Protein AF-0000000086220565 (afdb_homodimer)

Organism: Solanum pennellii (NCBI:txid28526)

Sequence (272 aa):
MCSLLRSSNPIVGMMNMCPVLSTPIDWKETPQAHCFFVDLPGLSKEDVKVELDKGRVVKISGKWKAEEEIGDENEKKNLWHRVERNRGDFCRKFRLPQNMKADQLEASMENGVLILTVPKQELKKPFSKVIEIEEKMCSLLRSSNPIVGMMNMCPVLSTPIDWKETPQAHCFFVDLPGLSKEDVKVELDKGRVVKISGKWKAEEEIGDENEKKNLWHRVERNRGDFCRKFRLPQNMKADQLEASMENGVLILTVPKQELKKPFSKVIEIEEK

Foldseek 3Di:
DQPQDCPVDVLLSVQLVPQCNQWNWDWDDDPWKIKIKIAAAPDAPVFKDWDDDPNWKIKIKGFHDPVQPPDDDPSVPDDDPDDDHHGTMHMDMDTHDPQWPSVPWDWHDDNRMIMIITTGHPPPPPPPPVPPPPPD/DQPQPCPVPVLLSVQLVPQCNQWNWDWDDDPWKIKIKIAAAPDAPVFKDWDDDPNWKIKIKGFHDPVQPPDDPPSVPDDDPDDDHHGGMHMDMDTHDPQWPSVPWDWHDDNRMIMIITTGHPPPPPPPPPVPPPPD

pLDDT: mean 75.43, std 19.0, range [34.34, 95.81]

Solvent-accessible surface area (backbone atoms only — not comparable to full-atom values): 15470 Å² total; per-residue (Å²): 124,71,67,68,50,79,48,89,48,64,66,53,35,56,38,60,69,34,47,63,75,62,45,16,43,28,31,39,34,46,93,59,27,38,36,34,40,30,45,40,51,56,40,54,69,87,45,50,46,78,41,76,44,93,70,37,33,39,35,39,34,38,58,46,68,60,80,70,60,82,56,74,87,64,68,90,62,59,46,76,79,37,83,49,51,76,60,43,51,48,58,45,76,51,73,54,68,88,64,46,38,61,87,53,57,40,77,47,68,48,37,7,22,39,36,37,36,28,40,43,51,70,69,70,64,73,71,73,69,73,71,71,73,69,84,122,124,71,68,66,51,75,47,88,49,63,66,51,36,55,39,62,70,34,48,61,74,63,47,16,42,29,32,38,35,47,92,59,27,37,36,34,41,33,46,40,52,56,42,54,68,89,45,51,45,78,42,76,45,94,69,38,32,39,37,40,34,39,56,47,69,60,80,70,60,81,57,73,87,66,68,87,61,59,45,74,80,40,83,51,52,75,57,44,49,52,60,45,75,50,72,55,69,88,64,47,38,61,87,53,59,41,76,48,68,48,36,7,21,40,39,37,37,28,40,43,51,71,70,69,66,72,73,73,69,72,70,71,73,69,82,123

Radius of gyration: 24.71 Å; Cα contacts (8 Å, |Δi|>4): 522; chains: 2; bounding box: 27×129×43 Å

InterPro domains:
  IPR002068 Alpha crystallin/Hsp20 domain [PF00011] (26-133)
  IPR002068 Alpha crystallin/Hsp20 domain [PS01031] (16-136)
  IPR008978 HSP20-like chaperone [G3DSA:2.60.40.790] (7-134)
  IPR008978 HSP20-like chaperone [SSF49764] (14-133)
  IPR031107 Small heat shock protein [PTHR11527] (20-133)

Nearest PDB structures (foldseek):
  1gme-assembly1_A  TM=7.702E-01  e=7.412E-11  Triticum aestivum
  5j7n-assembly1_A  TM=8.925E-01  e=1.706E-09  Xylella fastidiosa 9a5c
  6l6m-assembly1_A  TM=9.147E-01  e=6.020E-07  Entamoeba histolytica
  5ds1-assembly1_A-2  TM=8.165E-01  e=5.251E-08  Pisum sativum
  7oa6-assembly1_B  TM=7.613E-01  e=2.337E-05  Saccharomyces cerevisiae S288C

Structure (mmCIF, N/CA/C/O backbone):
data_AF-0000000086220565-model_v1
#
loop_
_entity.id
_entity.type
_entity.pdbx_description
1 polymer 'Class I heat shock protein-like'
#
loop_
_atom_site.group_PDB
_atom_site.id
_atom_site.type_symbol
_atom_site.label_atom_id
_atom_site.label_alt_id
_atom_site.label_comp_id
_atom_site.label_asym_id
_atom_site.label_entity_id
_atom_site.label_seq_id
_atom_site.pdbx_PDB_ins_code
_atom_site.Cartn_x
_atom_site.Cartn_y
_atom_site.Cartn_z
_atom_site.occupancy
_atom_site.B_iso_or_equiv
_atom_site.auth_seq_id
_atom_site.auth_comp_id
_atom_site.auth_asym_id
_atom_site.auth_atom_id
_atom_site.pdbx_PDB_model_num
ATOM 1 N N . MET A 1 1 ? 9.523 5.246 20.688 1 34.34 1 MET A N 1
ATOM 2 C CA . MET A 1 1 ? 10.32 4.449 19.766 1 34.34 1 MET A CA 1
ATOM 3 C C . MET A 1 1 ? 9.469 3.391 19.078 1 34.34 1 MET A C 1
ATOM 5 O O . MET A 1 1 ? 8.625 2.754 19.719 1 34.34 1 MET A O 1
ATOM 9 N N . CYS A 1 2 ? 9.016 3.697 17.781 1 44.09 2 CYS A N 1
ATOM 10 C CA . CYS A 1 2 ? 8.195 2.75 17.031 1 44.09 2 CYS A CA 1
ATOM 11 C C . CYS A 1 2 ? 8.688 1.322 17.25 1 44.09 2 CYS A C 1
ATOM 13 O O . CYS A 1 2 ? 9.836 1.007 16.922 1 44.09 2 CYS A O 1
ATOM 15 N N . SER A 1 3 ? 8.562 0.767 18.359 1 39.09 3 SER A N 1
ATOM 16 C CA . SER A 1 3 ? 9.039 -0.588 18.625 1 39.09 3 SER A CA 1
ATOM 17 C C . SER A 1 3 ? 8.969 -1.448 17.359 1 39.09 3 SER A C 1
ATOM 19 O O . SER A 1 3 ? 7.902 -1.592 16.766 1 39.09 3 SER A O 1
ATOM 21 N N . LEU A 1 4 ? 9.984 -1.298 16.625 1 46.44 4 LEU A N 1
ATOM 22 C CA . LEU A 1 4 ? 10.352 -1.98 15.383 1 46.44 4 LEU A CA 1
ATOM 23 C C . LEU A 1 4 ? 10.031 -3.469 15.469 1 46.44 4 LEU A C 1
ATOM 25 O O . LEU A 1 4 ? 10.734 -4.219 16.156 1 46.44 4 LEU A O 1
ATOM 29 N N . LEU A 1 5 ? 9.086 -3.83 15.586 1 45.75 5 LEU A N 1
ATOM 30 C CA . LEU A 1 5 ? 8.773 -5.25 15.68 1 45.75 5 LEU A CA 1
ATOM 31 C C . LEU A 1 5 ? 9.484 -6.043 14.594 1 45.75 5 LEU A C 1
ATOM 33 O O . LEU A 1 5 ? 9.75 -5.512 13.508 1 45.75 5 LEU A O 1
ATOM 37 N N . ARG A 1 6 ? 10.109 -7.27 14.914 1 45.28 6 ARG A N 1
ATOM 38 C CA . ARG A 1 6 ? 10.922 -8.461 14.688 1 45.28 6 ARG A CA 1
ATOM 39 C C . ARG A 1 6 ? 10.406 -9.25 13.492 1 45.28 6 ARG A C 1
ATOM 41 O O . ARG A 1 6 ? 9.531 -10.102 13.633 1 45.28 6 ARG A O 1
ATOM 48 N N . SER A 1 7 ? 10 -8.609 12.477 1 50.25 7 SER A N 1
ATOM 49 C CA . SER A 1 7 ? 9.773 -9.641 11.469 1 50.25 7 SER A CA 1
ATOM 50 C C . SER A 1 7 ? 11.031 -10.469 11.234 1 50.25 7 SER A C 1
ATOM 52 O O . SER A 1 7 ? 12.148 -9.961 11.367 1 50.25 7 SER A O 1
ATOM 54 N N . SER A 1 8 ? 10.969 -11.68 11.461 1 55.34 8 SER A N 1
ATOM 55 C CA . SER A 1 8 ? 12.031 -12.664 11.25 1 55.34 8 SER A CA 1
ATOM 56 C C . SER A 1 8 ? 12.672 -12.484 9.875 1 55.34 8 SER A C 1
ATOM 58 O O . SER A 1 8 ? 13.82 -12.883 9.672 1 55.34 8 SER A O 1
ATOM 60 N N . ASN A 1 9 ? 11.945 -11.812 8.93 1 59.62 9 ASN A N 1
ATOM 61 C CA . ASN A 1 9 ? 12.578 -11.641 7.625 1 59.62 9 ASN A CA 1
ATOM 62 C C . ASN A 1 9 ? 13.398 -10.352 7.57 1 59.62 9 ASN A C 1
ATOM 64 O O . ASN A 1 9 ? 12.859 -9.258 7.789 1 59.62 9 ASN A O 1
ATOM 68 N N . PRO A 1 10 ? 14.633 -10.406 7.508 1 65.69 10 PRO A N 1
ATOM 69 C CA . PRO A 1 10 ? 15.555 -9.266 7.609 1 65.69 10 PRO A CA 1
ATOM 70 C C . PRO A 1 10 ? 15.172 -8.117 6.684 1 65.69 10 PRO A C 1
ATOM 72 O O . PRO A 1 10 ? 15.367 -6.949 7.031 1 65.69 10 PRO A O 1
ATOM 75 N N . ILE A 1 11 ? 14.641 -8.406 5.582 1 66.69 11 ILE A N 1
ATOM 76 C CA . ILE A 1 11 ? 14.297 -7.359 4.629 1 66.69 11 ILE A CA 1
ATOM 77 C C . ILE A 1 11 ? 13.125 -6.543 5.16 1 66.69 11 ILE A C 1
ATOM 79 O O . ILE A 1 11 ? 13.141 -5.312 5.113 1 66.69 11 ILE A O 1
ATOM 83 N N . VAL A 1 12 ? 12.227 -7.219 5.664 1 65.12 12 VAL A N 1
ATOM 84 C CA . VAL A 1 12 ? 11.062 -6.562 6.238 1 65.12 12 VAL A CA 1
ATOM 85 C C . VAL A 1 12 ? 11.477 -5.711 7.434 1 65.12 12 VAL A C 1
ATOM 87 O O . VAL A 1 12 ? 10.977 -4.598 7.617 1 65.12 12 VAL A O 1
ATOM 90 N N . GLY A 1 13 ? 12.414 -6.25 8.148 1 66.38 13 GLY A N 1
ATOM 91 C CA . GLY A 1 13 ? 12.938 -5.5 9.273 1 66.38 13 GLY A CA 1
ATOM 92 C C . GLY A 1 13 ? 13.578 -4.188 8.867 1 66.38 13 GLY A C 1
ATOM 93 O O . GLY A 1 13 ? 13.344 -3.154 9.5 1 66.38 13 GLY A O 1
ATOM 94 N N . MET A 1 14 ? 14.312 -4.262 7.836 1 69.94 14 MET A N 1
ATOM 95 C CA . MET A 1 14 ? 15.008 -3.07 7.352 1 69.94 14 MET A CA 1
ATOM 96 C C . MET A 1 14 ? 14.016 -2.043 6.816 1 69.94 14 MET A C 1
ATOM 98 O O . MET A 1 14 ? 14.164 -0.844 7.055 1 69.94 14 MET A O 1
ATOM 102 N N . MET A 1 15 ? 13.031 -2.512 6.25 1 69.19 15 MET A N 1
ATOM 103 C CA . MET A 1 15 ? 12.031 -1.621 5.68 1 69.19 15 MET A CA 1
ATOM 104 C C . MET A 1 15 ? 11.227 -0.933 6.777 1 69.19 15 MET A C 1
ATOM 106 O O . MET A 1 15 ? 10.867 0.238 6.648 1 69.19 15 MET A O 1
ATOM 110 N N . ASN A 1 16 ? 11.07 -1.72 7.82 1 68.38 16 ASN A N 1
ATOM 111 C CA . ASN A 1 16 ? 10.328 -1.157 8.938 1 68.38 16 ASN A CA 1
ATOM 112 C C . ASN A 1 16 ? 11.102 -0.029 9.617 1 68.38 16 ASN A C 1
ATOM 114 O O . ASN A 1 16 ? 10.508 0.832 10.266 1 68.38 16 ASN A O 1
ATOM 118 N N . MET A 1 17 ? 12.312 -0.091 9.312 1 72.38 17 MET A N 1
ATOM 119 C CA . MET A 1 17 ? 13.156 0.932 9.922 1 72.38 17 MET A CA 1
ATOM 120 C C . MET A 1 17 ? 13.094 2.234 9.133 1 72.38 17 MET A C 1
ATOM 122 O O . MET A 1 17 ? 13.43 3.299 9.656 1 72.38 17 MET A O 1
ATOM 126 N N . CYS A 1 18 ? 12.562 2.121 7.926 1 81.75 18 CYS A N 1
ATOM 127 C CA . CYS A 1 18 ? 12.43 3.311 7.09 1 81.75 18 CYS A CA 1
ATOM 128 C C . CYS A 1 18 ? 10.961 3.678 6.898 1 81.75 18 CYS A C 1
ATOM 130 O O . CYS A 1 18 ? 10.305 3.168 5.988 1 81.75 18 CYS A O 1
ATOM 132 N N . PRO A 1 19 ? 10.539 4.559 7.773 1 81.06 19 PRO A N 1
ATOM 133 C CA . PRO A 1 19 ? 9.109 4.867 7.777 1 81.06 19 PRO A CA 1
ATOM 134 C C . PRO A 1 19 ? 8.609 5.359 6.422 1 81.06 19 PRO A C 1
ATOM 136 O O . PRO A 1 19 ? 7.445 5.145 6.074 1 81.06 19 PRO A O 1
ATOM 139 N N . VAL A 1 20 ? 9.477 5.941 5.652 1 83.19 20 VAL A N 1
ATOM 140 C CA . VAL A 1 20 ? 9.094 6.461 4.344 1 83.19 20 VAL A CA 1
ATOM 141 C C . VAL A 1 20 ? 8.758 5.309 3.404 1 83.19 20 VAL A C 1
ATOM 143 O O . VAL A 1 20 ? 7.848 5.414 2.58 1 83.19 20 VAL A O 1
ATOM 146 N N . LEU A 1 21 ? 9.383 4.234 3.652 1 83.88 21 LEU A N 1
ATOM 147 C CA . LEU A 1 21 ? 9.18 3.084 2.777 1 83.88 21 LEU A CA 1
ATOM 148 C C . LEU A 1 21 ? 7.953 2.283 3.209 1 83.88 21 LEU A C 1
ATOM 150 O O . LEU A 1 21 ? 7.223 1.758 2.367 1 83.88 21 LEU A O 1
ATOM 154 N N . SER A 1 22 ? 7.719 2.25 4.48 1 87.06 22 SER A N 1
ATOM 155 C CA . SER A 1 22 ? 6.625 1.429 4.988 1 87.06 22 SER A CA 1
ATOM 156 C C . SER A 1 22 ? 5.297 2.18 4.93 1 87.06 22 SER A C 1
ATOM 158 O O . SER A 1 22 ? 4.25 1.577 4.695 1 87.06 22 SER A O 1
ATOM 160 N N . THR A 1 23 ? 5.398 3.479 5.207 1 92.12 23 THR A N 1
ATOM 161 C CA . THR A 1 23 ? 4.188 4.293 5.223 1 92.12 23 THR A CA 1
ATOM 162 C C . THR A 1 23 ? 4.395 5.59 4.445 1 92.12 23 THR A C 1
ATOM 164 O O . THR A 1 23 ? 4.312 6.68 5.016 1 92.12 23 THR A O 1
ATOM 167 N N . PRO A 1 24 ? 4.566 5.488 3.193 1 91.31 24 PRO A N 1
ATOM 168 C CA . PRO A 1 24 ? 4.789 6.715 2.422 1 91.31 24 PRO A CA 1
ATOM 169 C C . PRO A 1 24 ? 3.621 7.691 2.518 1 91.31 24 PRO A C 1
ATOM 171 O O . PRO A 1 24 ? 2.463 7.27 2.547 1 91.31 24 PRO A O 1
ATOM 174 N N . ILE A 1 25 ? 3.975 8.984 2.543 1 92 25 ILE A N 1
ATOM 175 C CA . ILE A 1 25 ? 2.965 10.023 2.719 1 92 25 ILE A CA 1
ATOM 176 C C . ILE A 1 25 ? 3.098 11.07 1.611 1 92 25 ILE A C 1
ATOM 178 O O . ILE A 1 25 ? 4.207 11.469 1.259 1 92 25 ILE A O 1
ATOM 182 N N . ASP A 1 26 ? 1.947 11.406 1.033 1 91.44 26 ASP A N 1
ATOM 183 C CA . ASP A 1 26 ? 1.856 12.594 0.195 1 91.44 26 ASP A CA 1
ATOM 184 C C . ASP A 1 26 ? 1.141 13.727 0.927 1 91.44 26 ASP A C 1
ATOM 186 O O . ASP A 1 26 ? 0.154 13.492 1.629 1 91.44 26 ASP A O 1
ATOM 190 N N . TRP A 1 27 ? 1.718 14.852 0.738 1 90.94 27 TRP A N 1
ATOM 191 C CA . TRP A 1 27 ? 1.118 16.031 1.351 1 90.94 27 TRP A CA 1
ATOM 192 C C . TRP A 1 27 ? 0.815 17.094 0.301 1 90.94 27 TRP A C 1
ATOM 194 O O . TRP A 1 27 ? 1.731 17.688 -0.282 1 90.94 27 TRP A O 1
ATOM 204 N N . LYS A 1 28 ? -0.407 17.312 0.161 1 89 28 LYS A N 1
ATOM 205 C CA . LYS A 1 28 ? -0.891 18.297 -0.8 1 89 28 LYS A CA 1
ATOM 206 C C . LYS A 1 28 ? -1.585 19.453 -0.093 1 89 28 LYS A C 1
ATOM 208 O O . LYS A 1 28 ? -2.406 19.234 0.801 1 89 28 LYS A O 1
ATOM 213 N N . GLU A 1 29 ? -1.211 20.594 -0.555 1 86.75 29 GLU A N 1
ATOM 214 C CA . GLU A 1 29 ? -1.832 21.797 -0.006 1 86.75 29 GLU A CA 1
ATOM 215 C C . GLU A 1 29 ? -2.764 22.438 -1.022 1 86.75 29 GLU A C 1
ATOM 217 O O . GLU A 1 29 ? -2.35 22.766 -2.139 1 86.75 29 GLU A O 1
ATOM 222 N N . THR A 1 30 ? -3.998 22.578 -0.691 1 84.06 30 THR A N 1
ATOM 223 C CA . THR A 1 30 ? -4.992 23.297 -1.478 1 84.06 30 THR A CA 1
ATOM 224 C C . THR A 1 30 ? -5.355 24.609 -0.806 1 84.06 30 THR A C 1
ATOM 226 O O . THR A 1 30 ? -4.98 24.859 0.343 1 84.06 30 THR A O 1
ATOM 229 N N . PRO A 1 31 ? -5.977 25.516 -1.526 1 83 31 PRO A N 1
ATOM 230 C CA . PRO A 1 31 ? -6.359 26.781 -0.901 1 83 31 PRO A CA 1
ATOM 231 C C . PRO A 1 31 ? -7.27 26.594 0.312 1 83 31 PRO A C 1
ATOM 233 O O . PRO A 1 31 ? -7.27 27.422 1.226 1 83 31 PRO A O 1
ATOM 236 N N . GLN A 1 32 ? -7.914 25.5 0.337 1 82.94 32 GLN A N 1
ATOM 237 C CA . GLN A 1 32 ? -8.914 25.312 1.383 1 82.94 32 GLN A CA 1
ATOM 238 C C . GLN A 1 32 ? -8.391 24.375 2.477 1 82.94 32 GLN A C 1
ATOM 240 O O . GLN A 1 32 ? -8.852 24.438 3.619 1 82.94 32 GLN A O 1
ATOM 245 N N . ALA A 1 33 ? -7.477 23.5 2.062 1 87.62 33 ALA A N 1
ATOM 246 C CA . ALA A 1 33 ? -7.125 22.484 3.051 1 87.62 33 ALA A CA 1
ATOM 247 C C . ALA A 1 33 ? -5.758 21.875 2.752 1 87.62 33 ALA A C 1
ATOM 249 O O . ALA A 1 33 ? -5.223 22.047 1.653 1 87.62 33 ALA A O 1
ATOM 250 N N . HIS A 1 34 ? -5.227 21.297 3.781 1 88.94 34 HIS A N 1
ATOM 251 C CA . HIS A 1 34 ? -4.09 20.391 3.631 1 88.94 34 HIS A CA 1
ATOM 252 C C . HIS A 1 34 ? -4.547 18.938 3.6 1 88.94 34 HIS A C 1
ATOM 254 O O . HIS A 1 34 ? -5.301 18.5 4.473 1 88.94 34 HIS A O 1
ATOM 260 N N . CYS A 1 35 ? -4.008 18.266 2.605 1 91.12 35 CYS A N 1
ATOM 261 C CA . CYS A 1 35 ? -4.406 16.875 2.459 1 91.12 35 CYS A CA 1
ATOM 262 C C . CYS A 1 35 ? -3.199 15.945 2.547 1 91.12 35 CYS A C 1
ATOM 264 O O . CYS A 1 35 ? -2.188 16.172 1.883 1 91.12 35 CYS A O 1
ATOM 266 N N . PHE A 1 36 ? -3.367 14.938 3.367 1 91.81 36 PHE A N 1
ATOM 267 C CA . PHE A 1 36 ? -2.328 13.922 3.514 1 91.81 36 PHE A CA 1
ATOM 268 C C . PHE A 1 36 ? -2.834 12.555 3.068 1 91.81 36 PHE A C 1
ATOM 270 O O . PHE A 1 36 ? -3.922 12.133 3.461 1 91.81 36 PHE A O 1
ATOM 277 N N . PHE A 1 37 ? -2.055 11.961 2.264 1 93.62 37 PHE A N 1
ATOM 278 C CA . PHE A 1 37 ? -2.365 10.625 1.774 1 93.62 37 PHE A CA 1
ATOM 279 C C . PHE A 1 37 ? -1.318 9.617 2.242 1 93.62 37 PHE A C 1
ATOM 281 O O . PHE A 1 37 ? -0.13 9.773 1.954 1 93.62 37 PHE A O 1
ATOM 288 N N . VAL A 1 38 ? -1.727 8.578 2.965 1 94.31 38 VAL A N 1
ATOM 289 C CA . VAL A 1 38 ? -0.803 7.594 3.518 1 94.31 38 VAL A CA 1
ATOM 290 C C . VAL A 1 38 ? -1.158 6.207 2.996 1 94.31 38 VAL A C 1
ATOM 292 O O . VAL A 1 38 ? -2.314 5.781 3.072 1 94.31 38 VAL A O 1
ATOM 295 N N . ASP A 1 39 ? -0.194 5.574 2.477 1 94.62 39 ASP A N 1
ATOM 296 C CA . ASP A 1 39 ? -0.43 4.223 1.979 1 94.62 39 ASP A CA 1
ATOM 297 C C . ASP A 1 39 ? -0.439 3.211 3.121 1 94.62 39 ASP A C 1
ATOM 299 O O . ASP A 1 39 ? 0.571 3.025 3.803 1 94.62 39 ASP A O 1
ATOM 303 N N . LEU A 1 40 ? -1.541 2.533 3.295 1 94.94 40 LEU A N 1
ATOM 304 C CA . LEU A 1 40 ? -1.718 1.487 4.297 1 94.94 40 LEU A CA 1
ATOM 305 C C . LEU A 1 40 ? -2.512 0.317 3.727 1 94.94 40 LEU A C 1
ATOM 307 O O . LEU A 1 40 ? -3.604 0.007 4.211 1 94.94 40 LEU A O 1
ATOM 311 N N . PRO A 1 41 ? -1.937 -0.307 2.801 1 95.12 41 PRO A N 1
ATOM 312 C CA . PRO A 1 41 ? -2.67 -1.382 2.131 1 95.12 41 PRO A CA 1
ATOM 313 C C . PRO A 1 41 ? -3.104 -2.488 3.09 1 95.12 41 PRO A C 1
ATOM 315 O O . PRO A 1 41 ? -2.311 -2.938 3.92 1 95.12 41 PRO A O 1
ATOM 318 N N . GLY A 1 42 ? -4.312 -2.926 2.902 1 94.19 42 GLY A N 1
ATOM 319 C CA . GLY A 1 42 ? -4.824 -4.047 3.674 1 94.19 42 GLY A CA 1
ATOM 320 C C . GLY A 1 42 ? -5.516 -3.625 4.957 1 94.19 42 GLY A C 1
ATOM 321 O O . GLY A 1 42 ? -6.168 -4.438 5.613 1 94.19 42 GLY A O 1
ATOM 322 N N . LEU A 1 43 ? -5.398 -2.389 5.258 1 94.12 43 LEU A N 1
ATOM 323 C CA . LEU A 1 43 ? -5.945 -1.942 6.535 1 94.12 43 LEU A CA 1
ATOM 324 C C . LEU A 1 43 ? -7.254 -1.187 6.332 1 94.12 43 LEU A C 1
ATOM 326 O O . LEU A 1 43 ? -7.48 -0.61 5.266 1 94.12 43 LEU A O 1
ATOM 330 N N . SER A 1 44 ? -8.055 -1.279 7.34 1 93 44 SER A N 1
ATOM 331 C CA . SER A 1 44 ? -9.289 -0.505 7.41 1 93 44 SER A CA 1
ATOM 332 C C . SER A 1 44 ? -9.203 0.586 8.469 1 93 44 SER A C 1
ATOM 334 O O . SER A 1 44 ? -8.195 0.695 9.172 1 93 44 SER A O 1
ATOM 336 N N . LYS A 1 45 ? -10.281 1.378 8.539 1 92.25 45 LYS A N 1
ATOM 337 C CA . LYS A 1 45 ? -10.312 2.498 9.477 1 92.25 45 LYS A CA 1
ATOM 338 C C . LYS A 1 45 ? -10.133 2.02 10.914 1 92.25 45 LYS A C 1
ATOM 340 O O . LYS A 1 45 ? -9.562 2.73 11.742 1 92.25 45 LYS A O 1
ATOM 345 N N . GLU A 1 46 ? -10.578 0.798 11.195 1 92.69 46 GLU A N 1
ATOM 346 C CA . GLU A 1 46 ? -10.508 0.261 12.547 1 92.69 46 GLU A CA 1
ATOM 347 C C . GLU A 1 46 ? -9.086 -0.152 12.914 1 92.69 46 GLU A C 1
ATOM 349 O O . GLU A 1 46 ? -8.75 -0.276 14.094 1 92.69 46 GLU A O 1
ATOM 354 N N . ASP A 1 47 ? -8.273 -0.28 11.945 1 93.75 47 ASP A N 1
ATOM 355 C CA . ASP A 1 47 ? -6.93 -0.8 12.164 1 93.75 47 ASP A CA 1
ATOM 356 C C . ASP A 1 47 ? -5.93 0.334 12.367 1 93.75 47 ASP A C 1
ATOM 358 O O . ASP A 1 47 ? -4.766 0.092 12.688 1 93.75 47 ASP A O 1
ATOM 362 N N . VAL A 1 48 ? -6.34 1.529 12.195 1 94.88 48 VAL A N 1
ATOM 363 C CA . VAL A 1 48 ? -5.406 2.654 12.188 1 94.88 48 VAL A CA 1
ATOM 364 C C . VAL A 1 48 ? -5.766 3.633 13.297 1 94.88 48 VAL A C 1
ATOM 366 O O . VAL A 1 48 ? -6.941 3.955 13.5 1 94.88 48 VAL A O 1
ATOM 369 N N . LYS A 1 49 ? -4.801 4.039 14.008 1 95.12 49 LYS A N 1
ATOM 370 C CA . LYS A 1 49 ? -4.957 5.043 15.062 1 95.12 49 LYS A CA 1
ATOM 371 C C . LYS A 1 49 ? -4.277 6.352 14.68 1 95.12 49 LYS A C 1
ATOM 373 O O . LYS A 1 49 ? -3.09 6.367 14.344 1 95.12 49 LYS A O 1
ATOM 378 N N . VAL A 1 50 ? -5.035 7.395 14.672 1 93.62 50 VAL A N 1
ATOM 379 C CA . VAL A 1 50 ? -4.5 8.719 14.359 1 93.62 50 VAL A CA 1
ATOM 380 C C . VAL A 1 50 ? -4.566 9.602 15.609 1 93.62 50 VAL A C 1
ATOM 382 O O . VAL A 1 50 ? -5.633 9.781 16.188 1 93.62 50 VAL A O 1
ATOM 385 N N . GLU A 1 51 ? -3.438 10.125 15.938 1 91.12 51 GLU A N 1
ATOM 386 C CA . GLU A 1 51 ? -3.369 10.977 17.125 1 91.12 51 GLU A CA 1
ATOM 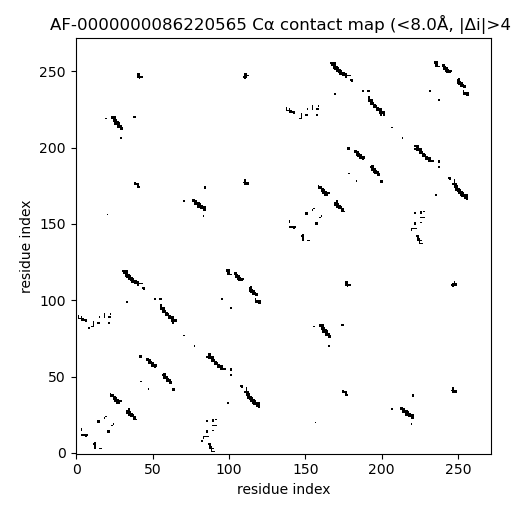387 C C . GLU A 1 51 ? -2.729 12.328 16.797 1 91.12 51 GLU A C 1
ATOM 389 O O . GLU A 1 51 ? -1.826 12.406 15.961 1 91.12 51 GLU A O 1
ATOM 394 N N . LEU A 1 52 ? -3.295 13.281 17.391 1 86.88 52 LEU A N 1
ATOM 395 C CA . LEU A 1 52 ? -2.699 14.617 17.328 1 86.88 52 LEU A CA 1
ATOM 396 C C . LEU A 1 52 ? -1.946 14.938 18.609 1 86.88 52 LEU A C 1
ATOM 398 O O . LEU A 1 52 ? -2.537 14.961 19.688 1 86.88 52 LEU A O 1
ATOM 402 N N . ASP A 1 53 ? -0.644 15.047 18.344 1 78.94 53 ASP A N 1
ATOM 403 C CA . ASP A 1 53 ? 0.186 15.352 19.516 1 78.94 53 ASP A CA 1
ATOM 404 C C . ASP A 1 53 ? 0.548 16.844 19.547 1 78.94 53 ASP A C 1
ATOM 406 O O . ASP A 1 53 ? 1.029 17.391 18.547 1 78.94 53 ASP A O 1
ATOM 410 N N . LYS A 1 54 ? 0.423 17.453 20.688 1 76.12 54 LYS A N 1
ATOM 411 C CA . LYS A 1 54 ? 0.768 18.844 20.984 1 76.12 54 LYS A CA 1
ATOM 412 C C . LYS A 1 54 ? 0.222 19.781 19.906 1 76.12 54 LYS A C 1
ATOM 414 O O . LYS A 1 54 ? 0.876 20.75 19.531 1 76.12 54 LYS A O 1
ATOM 419 N N . GLY A 1 55 ? -0.593 19.391 19.266 1 71.31 55 GLY A N 1
ATOM 420 C CA . GLY A 1 55 ? -1.366 20.234 18.375 1 71.31 55 GLY A CA 1
ATOM 421 C C . GLY A 1 55 ? -0.769 20.328 16.984 1 71.31 55 GLY A C 1
ATOM 422 O O . GLY A 1 55 ? -1.425 20.797 16.047 1 71.31 55 GLY A O 1
ATOM 423 N N . ARG A 1 56 ? 0.41 19.844 16.812 1 80 56 ARG A N 1
ATOM 424 C CA . ARG A 1 56 ? 0.987 20.078 15.492 1 80 56 ARG A CA 1
ATOM 425 C C . ARG A 1 56 ? 1.555 18.797 14.898 1 80 56 ARG A C 1
ATOM 427 O O . ARG A 1 56 ? 1.824 18.734 13.695 1 80 56 ARG A O 1
ATOM 434 N N . VAL A 1 57 ? 1.699 17.844 15.789 1 88.31 57 VAL A N 1
ATOM 435 C CA . VAL A 1 57 ? 2.299 16.609 15.281 1 88.31 57 VAL A CA 1
ATOM 436 C C . VAL A 1 57 ? 1.232 15.523 15.164 1 88.31 57 VAL A C 1
ATOM 438 O O . VAL A 1 57 ? 0.524 15.242 16.141 1 88.31 57 VAL A O 1
ATOM 441 N N . VAL A 1 58 ? 1.131 15.062 14.008 1 90.88 58 VAL A N 1
ATOM 442 C CA . VAL A 1 58 ? 0.191 13.969 13.781 1 90.88 58 VAL A CA 1
ATOM 443 C C . VAL A 1 58 ? 0.925 12.633 13.852 1 90.88 58 VAL A C 1
ATOM 445 O O . VAL A 1 58 ? 1.973 12.461 13.227 1 90.88 58 VAL A O 1
ATOM 448 N N . LYS A 1 59 ? 0.391 11.789 14.617 1 92.12 59 LYS A N 1
ATOM 449 C CA . LYS A 1 59 ? 0.942 10.438 14.734 1 92.12 59 LYS A CA 1
ATOM 450 C C . LYS A 1 59 ? -0.032 9.398 14.195 1 92.12 59 LYS A C 1
ATOM 452 O O . LYS A 1 59 ? -1.18 9.32 14.641 1 92.12 59 LYS A O 1
ATOM 457 N N . ILE A 1 60 ? 0.449 8.648 13.281 1 93.88 60 ILE A N 1
ATOM 458 C CA . ILE A 1 60 ? -0.334 7.551 12.727 1 93.88 60 ILE A CA 1
ATOM 459 C C . ILE A 1 60 ? 0.3 6.219 13.125 1 93.88 60 ILE A C 1
ATOM 461 O O . ILE A 1 60 ? 1.508 6.031 12.969 1 93.88 60 ILE A O 1
ATOM 465 N N . SER A 1 61 ? -0.517 5.367 13.672 1 93.56 61 SER A N 1
ATOM 466 C CA . SER A 1 61 ? 0.03 4.082 14.094 1 93.56 61 SER A CA 1
ATOM 467 C C . SER A 1 61 ? -0.992 2.965 13.93 1 93.56 61 SER A C 1
ATOM 469 O O . SER A 1 61 ? -2.193 3.223 13.828 1 93.56 61 SER A O 1
ATOM 471 N N . GLY A 1 62 ? -0.509 1.752 13.945 1 92.31 62 GLY A N 1
ATOM 472 C CA . GLY A 1 62 ? -1.337 0.563 13.812 1 92.31 62 GLY A CA 1
ATOM 473 C C . GLY A 1 62 ? -0.531 -0.702 13.586 1 92.31 62 GLY A C 1
ATOM 474 O O . GLY A 1 62 ? 0.681 -0.72 13.805 1 92.31 62 GLY A O 1
ATOM 475 N N . LYS A 1 63 ? -1.315 -1.743 13.281 1 89.19 63 LYS A N 1
ATOM 476 C CA . LYS A 1 63 ? -0.689 -3.037 13.023 1 89.19 63 LYS A CA 1
ATOM 477 C C . LYS A 1 63 ? -1.064 -3.562 11.641 1 89.19 63 LYS A C 1
ATOM 479 O O . LYS A 1 63 ? -2.236 -3.537 11.258 1 89.19 63 LYS A O 1
ATOM 484 N N . TRP A 1 64 ? 0.012 -3.992 10.922 1 87.25 64 TRP A N 1
ATOM 485 C CA . TRP A 1 64 ? -0.245 -4.574 9.602 1 87.25 64 TRP A CA 1
ATOM 486 C C . TRP A 1 64 ? -0.973 -5.906 9.734 1 87.25 64 TRP A C 1
ATOM 488 O O . TRP A 1 64 ? -0.726 -6.668 10.672 1 87.25 64 TRP A O 1
ATOM 498 N N . LYS A 1 65 ? -1.955 -6.062 8.836 1 77.06 65 LYS A N 1
ATOM 499 C CA . LYS A 1 65 ? -2.654 -7.344 8.844 1 77.06 65 LYS A CA 1
ATOM 500 C C . LYS A 1 65 ? -1.896 -8.391 8.031 1 77.06 65 LYS A C 1
ATOM 502 O O . LYS A 1 65 ? -1.499 -8.133 6.895 1 77.06 65 LYS A O 1
ATOM 507 N N . ALA A 1 66 ? -1.134 -9.188 8.727 1 61 66 ALA A N 1
ATOM 508 C CA . ALA A 1 66 ? -0.442 -10.273 8.039 1 61 66 ALA A CA 1
ATOM 509 C C . ALA A 1 66 ? -1.431 -11.32 7.535 1 61 66 ALA A C 1
ATOM 511 O O . ALA A 1 66 ? -2.408 -11.641 8.219 1 61 66 ALA A O 1
ATOM 512 N N . GLU A 1 67 ? -1.975 -11.227 6.312 1 58.72 67 GLU A N 1
ATOM 513 C CA . GLU A 1 67 ? -2.91 -12.211 5.789 1 58.72 67 GLU A CA 1
ATOM 514 C C . GLU A 1 67 ? -2.527 -13.625 6.227 1 58.72 67 GLU A C 1
ATOM 516 O O . GLU A 1 67 ? -2.416 -14.531 5.398 1 58.72 67 GLU A O 1
ATOM 521 N N . GLU A 1 68 ? -2.045 -13.695 7.383 1 53.5 68 GLU A N 1
ATOM 522 C CA . GLU A 1 68 ? -1.747 -15.039 7.867 1 53.5 68 GLU A CA 1
ATOM 523 C C . GLU A 1 68 ? -3.002 -15.914 7.879 1 53.5 68 GLU A C 1
ATOM 525 O O . GLU A 1 68 ? -2.914 -17.141 7.766 1 53.5 68 GLU A O 1
ATOM 530 N N . GLU A 1 69 ? -4.242 -15.234 8.023 1 49.22 69 GLU A N 1
ATOM 531 C CA . GLU A 1 69 ? -5.336 -16.078 8.5 1 49.22 69 GLU A CA 1
ATOM 532 C C . GLU A 1 69 ? -6.09 -16.703 7.336 1 49.22 69 GLU A C 1
ATOM 534 O O . GLU A 1 69 ? -7.09 -17.406 7.535 1 49.22 69 GLU A O 1
ATOM 539 N N . ILE A 1 70 ? -5.91 -16.156 6.215 1 48.47 70 ILE A N 1
ATOM 540 C CA . ILE A 1 70 ? -6.965 -16.625 5.32 1 48.47 70 ILE A CA 1
ATOM 541 C C . ILE A 1 70 ? -7.098 -18.141 5.418 1 48.47 70 ILE A C 1
ATOM 543 O O . ILE A 1 70 ? -8.086 -18.703 4.949 1 48.47 70 ILE A O 1
ATOM 547 N N . GLY A 1 71 ? -5.969 -18.844 5.57 1 47.22 71 GLY A N 1
ATOM 548 C CA . GLY A 1 71 ? -6.176 -20.281 5.625 1 47.22 71 GLY A CA 1
ATOM 549 C C . GLY A 1 71 ? -6.395 -20.797 7.031 1 47.22 71 GLY A C 1
ATOM 550 O O . GLY A 1 71 ? -6.16 -20.078 8.008 1 47.22 71 GLY A O 1
ATOM 551 N N . ASP A 1 72 ? -7.23 -21.922 7.113 1 46.97 72 ASP A N 1
ATOM 552 C CA . ASP A 1 72 ? -7.637 -22.688 8.289 1 46.97 72 ASP A CA 1
ATOM 553 C C . ASP A 1 72 ? -6.535 -22.703 9.344 1 46.97 72 ASP A C 1
ATOM 555 O O . ASP A 1 72 ? -5.359 -22.516 9.023 1 46.97 72 ASP A O 1
ATOM 559 N N . GLU A 1 73 ? -6.918 -22.703 10.633 1 45.78 73 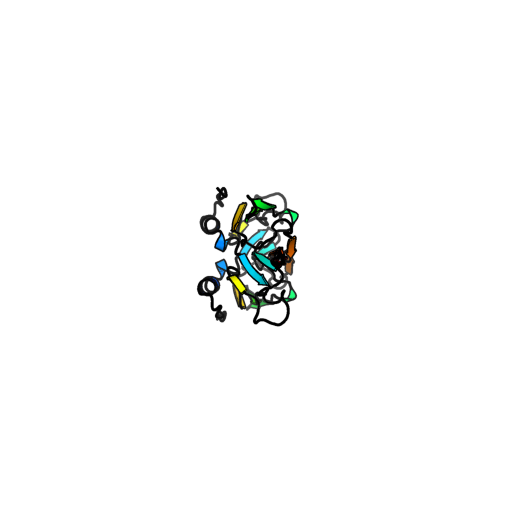GLU A N 1
ATOM 560 C CA . GLU A 1 73 ? -6.383 -22.859 11.984 1 45.78 73 GLU A CA 1
ATOM 561 C 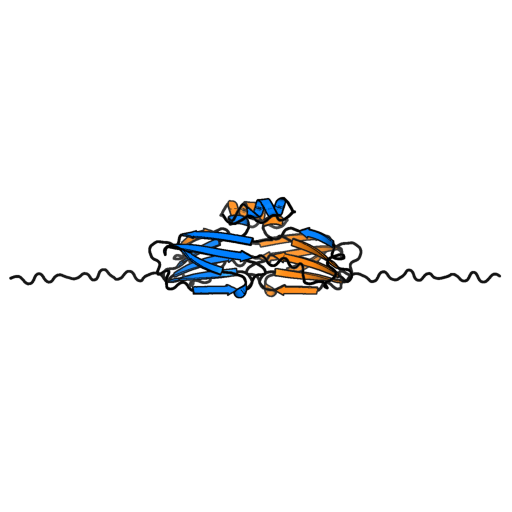C . GLU A 1 73 ? -5.078 -23.641 11.969 1 45.78 73 GLU A C 1
ATOM 563 O O . GLU A 1 73 ? -4.375 -23.703 12.984 1 45.78 73 GLU A O 1
ATOM 568 N N . ASN A 1 74 ? -4.879 -24.719 11.25 1 47.41 74 ASN A N 1
ATOM 569 C CA . ASN A 1 74 ? -3.711 -25.547 11.523 1 47.41 74 ASN A CA 1
ATOM 570 C C . ASN A 1 74 ? -2.441 -24.938 10.938 1 47.41 74 ASN A C 1
ATOM 572 O O . ASN A 1 74 ? -2.123 -25.156 9.773 1 47.41 74 ASN A O 1
ATOM 576 N N . GLU A 1 75 ? -2.027 -23.781 11.328 1 53.78 75 GLU A N 1
ATOM 577 C CA . GLU A 1 75 ? -0.816 -22.984 11.172 1 53.78 75 GLU A CA 1
ATOM 578 C C . GLU A 1 75 ? 0.321 -23.812 10.586 1 53.78 75 GLU A C 1
ATOM 580 O O . GLU A 1 75 ? 1.172 -23.281 9.867 1 53.78 75 GLU A O 1
ATOM 585 N N . LYS A 1 76 ? 0.281 -25.125 11.008 1 51.34 76 LYS A N 1
ATOM 586 C CA . LYS A 1 76 ? 1.444 -25.984 10.789 1 51.34 76 LYS A CA 1
ATOM 587 C C . LYS A 1 76 ? 1.567 -26.375 9.32 1 51.34 76 LYS A C 1
ATOM 589 O O . LYS A 1 76 ? 2.605 -26.875 8.891 1 51.34 76 LYS A O 1
ATOM 594 N N . LYS A 1 77 ? 0.378 -25.891 8.602 1 59.38 77 LYS A N 1
ATOM 595 C CA . LYS A 1 77 ? 0.538 -26.484 7.281 1 59.38 77 LYS A CA 1
ATOM 596 C C . LYS A 1 77 ? 0.636 -25.422 6.199 1 59.38 77 LYS A C 1
ATOM 598 O O . LYS A 1 77 ? 0.682 -25.734 5.008 1 59.38 77 LYS A O 1
ATOM 603 N N . ASN A 1 78 ? 0.711 -24 6.449 1 71.81 78 ASN A N 1
ATOM 604 C CA . ASN A 1 78 ? 0.891 -22.969 5.426 1 71.81 78 ASN A CA 1
ATOM 605 C C . ASN A 1 78 ? 2.367 -22.688 5.18 1 71.81 78 ASN A C 1
ATOM 607 O O . ASN A 1 78 ? 3.145 -22.547 6.125 1 71.81 78 ASN A O 1
ATOM 611 N N . LEU A 1 79 ? 2.689 -22.828 3.883 1 81.12 79 LEU A N 1
ATOM 612 C CA . LEU A 1 79 ? 4.07 -22.562 3.49 1 81.12 79 LEU A CA 1
ATOM 613 C C . LEU A 1 79 ? 4.199 -21.188 2.848 1 81.12 79 LEU A C 1
ATOM 615 O O . LEU A 1 79 ? 3.488 -20.875 1.89 1 81.12 79 LEU A O 1
ATOM 619 N N . TRP A 1 80 ? 5.031 -20.359 3.48 1 83.31 80 TRP A N 1
ATOM 620 C CA . TRP A 1 80 ? 5.316 -19.047 2.906 1 83.31 80 TRP A CA 1
ATOM 621 C C . TRP A 1 80 ? 6.52 -19.109 1.971 1 83.31 80 TRP A C 1
ATOM 623 O O . TRP A 1 80 ? 7.637 -19.391 2.404 1 83.31 80 TRP A O 1
ATOM 633 N N . HIS A 1 81 ? 6.18 -18.844 0.749 1 86.25 81 HIS A N 1
ATOM 634 C CA . HIS A 1 81 ? 7.246 -18.906 -0.242 1 86.25 81 HIS A CA 1
ATOM 635 C C . HIS A 1 81 ? 7.914 -17.547 -0.409 1 86.25 81 HIS A C 1
ATOM 637 O O . HIS A 1 81 ? 9.117 -17.469 -0.671 1 86.25 81 HIS A O 1
ATOM 643 N N . ARG A 1 82 ? 7.148 -16.453 -0.281 1 86.94 82 ARG A N 1
ATOM 644 C CA . ARG A 1 82 ? 7.633 -15.094 -0.447 1 86.94 82 ARG A CA 1
ATOM 645 C C . ARG A 1 82 ? 6.918 -14.141 0.504 1 86.94 82 ARG A C 1
ATOM 647 O O . ARG A 1 82 ? 5.699 -14.219 0.672 1 86.94 82 ARG A O 1
ATOM 654 N N . VAL A 1 83 ? 7.723 -13.398 1.205 1 86.88 83 VAL A N 1
ATOM 655 C CA . VAL A 1 83 ? 7.168 -12.406 2.123 1 86.88 83 VAL A CA 1
ATOM 656 C C . VAL A 1 83 ? 7.809 -11.047 1.863 1 86.88 83 VAL A C 1
ATOM 658 O O . VAL A 1 83 ? 8.938 -10.797 2.285 1 86.88 83 VAL A O 1
ATOM 661 N N . GLU A 1 84 ? 7.078 -10.164 1.127 1 88.69 84 GLU A N 1
ATOM 662 C CA . GLU A 1 84 ? 7.625 -8.859 0.758 1 88.69 84 GLU A CA 1
ATOM 663 C C . GLU A 1 84 ? 6.852 -7.73 1.426 1 88.69 84 GLU A C 1
ATOM 665 O O . GLU A 1 84 ? 7.34 -6.602 1.515 1 88.69 84 GLU A O 1
ATOM 670 N N . ARG A 1 85 ? 5.707 -7.984 1.908 1 90.38 85 ARG A N 1
ATOM 671 C CA . ARG A 1 85 ? 4.82 -6.934 2.402 1 90.38 85 ARG A CA 1
ATOM 672 C C . ARG A 1 85 ? 5.148 -6.578 3.85 1 90.38 85 ARG A C 1
ATOM 674 O O . ARG A 1 85 ? 5.715 -7.391 4.582 1 90.38 85 ARG A O 1
ATOM 681 N N . ASN A 1 86 ? 4.734 -5.414 4.16 1 87.5 86 ASN A N 1
ATOM 682 C CA . ASN A 1 86 ? 4.992 -4.945 5.516 1 87.5 86 ASN A CA 1
ATOM 683 C C . ASN A 1 86 ?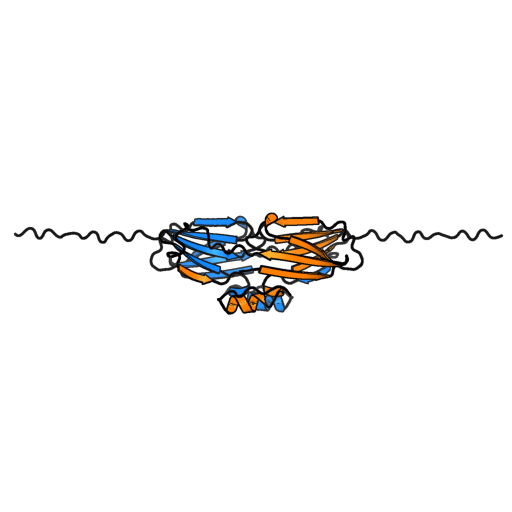 4.266 -5.793 6.555 1 87.5 86 ASN A C 1
ATOM 685 O O . ASN A 1 86 ? 3.146 -6.25 6.312 1 87.5 86 ASN A O 1
ATOM 689 N N . ARG A 1 87 ? 4.945 -5.977 7.594 1 84.12 87 ARG A N 1
ATOM 690 C CA . ARG A 1 87 ? 4.379 -6.715 8.719 1 84.12 87 ARG A CA 1
ATOM 691 C C . ARG A 1 87 ? 4.727 -6.047 10.039 1 84.12 87 ARG A C 1
ATOM 693 O O . ARG A 1 87 ? 5.668 -5.254 10.117 1 84.12 87 ARG A O 1
ATOM 700 N N . GLY A 1 88 ? 3.902 -6.387 11.07 1 84.19 88 GLY A N 1
ATOM 701 C CA . GLY A 1 88 ? 4.172 -5.828 12.383 1 84.19 88 GLY A CA 1
ATOM 702 C C . GLY A 1 88 ? 3.508 -4.48 12.609 1 84.19 88 GLY A C 1
ATOM 703 O O . GLY A 1 88 ? 2.506 -4.164 11.961 1 84.19 88 GLY A O 1
ATOM 704 N N . ASP A 1 89 ? 4.07 -3.811 13.539 1 87.62 89 ASP A N 1
ATOM 705 C CA . ASP A 1 89 ? 3.523 -2.504 13.891 1 87.62 89 ASP A CA 1
ATOM 706 C C . ASP A 1 89 ? 4.188 -1.395 13.078 1 87.62 89 ASP A C 1
ATOM 708 O O . ASP A 1 89 ? 5.312 -1.557 12.602 1 87.62 89 ASP A O 1
ATOM 712 N N . PHE A 1 90 ? 3.49 -0.414 12.852 1 88.44 90 PHE A N 1
ATOM 713 C CA . PHE A 1 90 ? 4.074 0.771 12.227 1 88.44 90 PHE A CA 1
ATOM 714 C C . PHE A 1 90 ? 3.711 2.025 13.016 1 88.44 90 PHE A C 1
ATOM 716 O O . PHE A 1 90 ? 2.729 2.037 13.758 1 88.44 90 PHE A O 1
ATOM 723 N N . CYS A 1 91 ? 4.531 2.996 12.797 1 90.75 91 CYS A N 1
ATOM 724 C CA . CYS A 1 91 ? 4.316 4.301 13.414 1 90.75 91 CYS A CA 1
ATOM 725 C C . CYS A 1 91 ? 4.957 5.406 12.578 1 90.75 91 CYS A C 1
ATOM 727 O O . CYS A 1 91 ? 6.152 5.352 12.281 1 90.75 91 CYS A O 1
ATOM 729 N N . ARG A 1 92 ? 4.066 6.352 12.211 1 92.12 92 ARG A N 1
ATOM 730 C CA . ARG A 1 92 ? 4.551 7.473 11.414 1 92.12 92 ARG A CA 1
ATOM 731 C C . ARG A 1 92 ? 4.148 8.805 12.039 1 92.12 92 ARG A C 1
ATOM 733 O O . ARG A 1 92 ? 3.002 8.984 12.453 1 92.12 92 ARG A O 1
ATOM 740 N N . LYS A 1 93 ? 5.195 9.664 12.094 1 90.5 93 LYS A N 1
ATOM 741 C CA . LYS A 1 93 ? 4.918 11 12.625 1 90.5 93 LYS A CA 1
ATOM 742 C C . LYS A 1 93 ? 5.309 12.078 11.617 1 90.5 93 LYS A C 1
ATOM 744 O O . LYS A 1 93 ? 6.324 11.953 10.93 1 90.5 93 LYS A O 1
ATOM 749 N N . PHE A 1 94 ? 4.473 13.109 11.539 1 88.5 94 PHE A N 1
ATOM 750 C CA . PHE A 1 94 ? 4.816 14.266 10.719 1 88.5 94 PHE A CA 1
ATOM 751 C C . PHE A 1 94 ? 4.16 15.531 11.258 1 88.5 94 PHE A C 1
ATOM 753 O O . PHE A 1 94 ? 3.111 15.469 11.898 1 88.5 94 PHE A O 1
ATOM 760 N N . ARG A 1 95 ? 4.738 16.578 10.977 1 88.56 95 ARG A N 1
ATOM 761 C CA . ARG A 1 95 ? 4.281 17.859 11.516 1 88.56 95 ARG A CA 1
ATOM 762 C C . ARG A 1 95 ? 3.338 18.547 10.539 1 88.56 95 ARG A C 1
ATOM 764 O O . ARG A 1 95 ? 3.594 18.578 9.328 1 88.56 95 ARG A O 1
ATOM 771 N N . LEU A 1 96 ? 2.258 19.062 11.117 1 85 96 LEU A N 1
ATOM 772 C CA . LEU A 1 96 ? 1.327 19.844 10.312 1 85 96 LEU A CA 1
ATOM 773 C C . LEU A 1 96 ? 1.842 21.266 10.117 1 85 96 LEU A C 1
ATOM 775 O O . LEU A 1 96 ? 2.543 21.797 10.984 1 85 96 LEU A O 1
ATOM 779 N N . PRO A 1 97 ? 1.454 21.797 9.078 1 81.25 97 PRO A N 1
ATOM 780 C CA . PRO A 1 97 ? 1.864 23.203 8.891 1 81.25 97 PRO A CA 1
ATOM 781 C C . PRO A 1 97 ? 1.174 24.156 9.859 1 81.25 97 PRO A C 1
ATOM 783 O O . PRO A 1 97 ? 0.223 23.766 10.539 1 81.25 97 PRO A O 1
ATOM 786 N N . GLN A 1 98 ? 1.728 25.344 10.188 1 71.81 98 GLN A N 1
ATOM 787 C CA . GLN A 1 98 ? 1.314 26.281 11.227 1 71.81 98 GLN A CA 1
ATOM 788 C C . GLN A 1 98 ? -0.12 26.75 11 1 71.81 98 GLN A C 1
ATOM 790 O O . GLN A 1 98 ? -0.865 26.969 11.961 1 71.81 98 GLN A O 1
ATOM 795 N N . ASN A 1 99 ? -0.657 26.844 9.789 1 68.5 99 ASN A N 1
ATOM 796 C CA . ASN A 1 99 ? -1.945 27.469 9.516 1 68.5 99 ASN A CA 1
ATOM 797 C C . ASN A 1 99 ? -3.066 26.438 9.445 1 68.5 99 ASN A C 1
ATOM 799 O O . ASN A 1 99 ? -3.955 26.547 8.594 1 68.5 99 ASN A O 1
ATOM 803 N N . MET A 1 100 ? -2.9 25.562 10.43 1 71.81 100 MET A N 1
ATOM 804 C CA . MET A 1 100 ? -3.928 24.531 10.305 1 71.81 100 MET A CA 1
ATOM 805 C C . MET A 1 100 ? -4.758 24.422 11.578 1 71.81 100 MET A C 1
ATOM 807 O O . MET A 1 100 ? -4.266 24.719 12.672 1 71.81 100 MET A O 1
ATOM 811 N N . LYS A 1 101 ? -6.066 24.391 11.391 1 70.06 101 LYS A N 1
ATOM 812 C CA . LYS A 1 101 ? -6.93 24.016 12.508 1 70.06 101 LYS A CA 1
ATOM 813 C C . LYS A 1 101 ? -6.883 22.5 12.758 1 70.06 101 LYS A C 1
ATOM 815 O O . LYS A 1 101 ? -7.684 21.75 12.203 1 70.06 101 LYS A O 1
ATOM 820 N N . ALA A 1 102 ? -5.996 22.094 13.555 1 65.19 102 ALA A N 1
ATOM 821 C CA . ALA A 1 102 ? -5.777 20.672 13.805 1 65.19 102 ALA A CA 1
ATOM 822 C C . ALA A 1 102 ? -7.023 20.016 14.398 1 65.19 102 ALA A C 1
ATOM 824 O O . ALA A 1 102 ? -7.234 18.812 14.242 1 65.19 102 ALA A O 1
ATOM 825 N N . ASP A 1 103 ? -7.789 20.938 14.922 1 72.75 103 ASP A N 1
ATOM 826 C CA . ASP A 1 103 ? -9 20.422 15.555 1 72.75 103 ASP A CA 1
ATOM 827 C C . ASP A 1 103 ? -10.016 19.969 14.516 1 72.75 103 ASP A C 1
ATOM 829 O O . ASP A 1 103 ? -10.961 19.25 14.844 1 72.75 103 ASP A O 1
ATOM 833 N N . GLN A 1 104 ? -9.781 20.328 13.344 1 80.31 104 GLN A N 1
ATOM 834 C CA . GLN A 1 104 ? -10.734 19.953 12.305 1 80.31 104 GLN A CA 1
ATOM 835 C C . GLN A 1 104 ? -10.156 18.891 11.375 1 80.31 104 GLN A C 1
ATOM 837 O O . GLN A 1 104 ? -10.531 18.812 10.203 1 80.31 104 GLN A O 1
ATOM 842 N N . LEU A 1 105 ? -9.367 18.109 11.922 1 84.62 105 LEU A N 1
ATOM 843 C CA . LEU A 1 105 ? -8.758 17.047 11.133 1 84.62 105 LEU A CA 1
ATOM 844 C C . LEU A 1 105 ? -9.781 15.969 10.789 1 84.62 105 LEU A C 1
ATOM 846 O O . LEU A 1 105 ? -10.484 15.469 11.664 1 84.62 105 LEU A O 1
ATOM 850 N N . GLU A 1 106 ? -9.984 15.805 9.555 1 90.06 106 GLU A N 1
ATOM 851 C CA . GLU A 1 106 ? -10.859 14.75 9.055 1 90.06 106 GLU A CA 1
ATOM 852 C C . GLU A 1 106 ? -10.047 13.594 8.469 1 90.06 106 GLU A C 1
ATOM 854 O O . GLU A 1 106 ? -9.055 13.82 7.766 1 90.06 106 GLU A O 1
ATOM 859 N N . ALA A 1 107 ? -10.469 12.398 8.828 1 92.88 107 ALA A N 1
ATOM 860 C CA . ALA A 1 107 ? -9.758 11.219 8.352 1 92.88 107 ALA A CA 1
ATOM 861 C C . ALA A 1 107 ? -10.711 10.242 7.672 1 92.88 107 ALA A C 1
ATOM 863 O O . ALA A 1 107 ? -11.828 10.023 8.141 1 92.88 107 ALA A O 1
ATOM 864 N N . SER A 1 108 ? -10.281 9.742 6.609 1 94.38 108 SER A N 1
ATOM 865 C CA . SER A 1 108 ? -11.031 8.703 5.914 1 94.38 108 SER A CA 1
ATOM 866 C C . SER A 1 108 ? -10.094 7.656 5.316 1 94.38 108 SER A C 1
ATOM 868 O O . SER A 1 108 ? -8.898 7.898 5.168 1 94.38 108 SER A O 1
ATOM 870 N N . MET A 1 109 ? -10.672 6.469 5.094 1 93.38 109 MET A N 1
ATOM 871 C CA . MET A 1 109 ? -9.922 5.371 4.48 1 93.38 109 MET A CA 1
ATOM 872 C C . MET A 1 109 ? -10.562 4.957 3.156 1 93.38 109 MET A C 1
ATOM 874 O O . MET A 1 109 ? -11.773 4.754 3.08 1 93.38 109 MET A O 1
ATOM 878 N N . GLU A 1 110 ? -9.656 4.973 2.135 1 92.31 110 GLU A N 1
ATOM 879 C CA . GLU A 1 110 ? -10.141 4.543 0.825 1 92.31 110 GLU A CA 1
ATOM 880 C C . GLU A 1 110 ? -9.141 3.613 0.144 1 92.31 110 GLU A C 1
ATOM 882 O O . GLU A 1 110 ? -8.016 4.02 -0.156 1 92.31 110 GLU A O 1
ATOM 887 N N . ASN A 1 111 ? -9.555 2.365 -0.127 1 93.75 111 ASN A N 1
ATOM 888 C CA . ASN A 1 111 ? -8.742 1.408 -0.863 1 93.75 111 ASN A CA 1
ATOM 889 C C . ASN A 1 111 ? -7.328 1.317 -0.287 1 93.75 111 ASN A C 1
ATOM 891 O O . ASN A 1 111 ? -6.348 1.36 -1.029 1 93.75 111 ASN A O 1
ATOM 895 N N . GLY A 1 112 ? -7.266 1.312 0.996 1 94.75 112 GLY A N 1
ATOM 896 C CA . GLY A 1 112 ? -5.996 1.11 1.674 1 94.75 112 GLY A CA 1
ATOM 897 C C . GLY A 1 112 ? -5.176 2.381 1.794 1 94.75 112 GLY A C 1
ATOM 898 O O . GLY A 1 112 ? -3.969 2.326 2.033 1 94.75 112 GLY A O 1
ATOM 899 N N . VAL A 1 113 ? -5.824 3.496 1.523 1 95.75 113 VAL A N 1
ATOM 900 C CA . VAL A 1 113 ? -5.16 4.785 1.677 1 95.75 113 VAL A CA 1
ATOM 901 C C . VAL A 1 113 ? -5.867 5.605 2.752 1 95.75 113 VAL A C 1
ATOM 903 O O . VAL A 1 113 ? -7.086 5.789 2.701 1 95.75 113 VAL A O 1
ATOM 906 N N . LEU A 1 114 ? -5.062 6.012 3.678 1 95.81 114 LEU A N 1
ATOM 907 C CA . LEU A 1 114 ? -5.578 6.93 4.684 1 95.81 114 LEU A CA 1
ATOM 908 C C . LEU A 1 114 ? -5.527 8.367 4.184 1 95.81 114 LEU A C 1
ATOM 910 O O . LEU A 1 114 ? -4.48 8.836 3.734 1 95.81 114 LEU A O 1
ATOM 914 N N . ILE A 1 115 ? -6.633 9.039 4.234 1 94.5 115 ILE A N 1
ATOM 915 C CA . ILE A 1 115 ? -6.711 10.43 3.795 1 94.5 115 ILE A CA 1
ATOM 916 C C . ILE A 1 115 ? -7.008 11.328 4.988 1 94.5 115 ILE A C 1
ATOM 918 O O . ILE A 1 115 ? -8.047 11.188 5.641 1 94.5 115 ILE A O 1
ATOM 922 N N . LEU A 1 116 ? -6.078 12.18 5.199 1 92.75 116 LEU A N 1
ATOM 923 C CA . LEU A 1 116 ? -6.262 13.172 6.25 1 92.75 116 LEU A CA 1
ATOM 924 C C . LEU A 1 116 ? -6.445 14.562 5.652 1 92.75 116 LEU A C 1
ATOM 926 O O . LEU A 1 116 ? -5.641 15 4.824 1 92.75 116 LEU A O 1
ATOM 930 N N . THR A 1 117 ? -7.473 15.188 6.023 1 91.62 117 THR A N 1
ATOM 931 C CA . THR A 1 117 ? -7.75 16.531 5.535 1 91.62 117 THR A CA 1
ATOM 932 C C . THR A 1 117 ? -7.828 17.516 6.691 1 91.62 117 THR A C 1
ATOM 934 O O . THR A 1 117 ? -8.578 17.312 7.645 1 91.62 117 THR A O 1
ATOM 937 N N . VAL A 1 118 ? -7.055 18.516 6.523 1 89.31 118 VAL A N 1
ATOM 938 C CA . VAL A 1 118 ? -7.051 19.578 7.527 1 89.31 118 VAL A CA 1
ATOM 939 C C . VAL A 1 118 ? -7.41 20.922 6.875 1 89.31 118 VAL A C 1
ATOM 941 O O . VAL A 1 118 ? -6.629 21.453 6.09 1 89.31 118 VAL A O 1
ATOM 944 N N . PRO A 1 119 ? -8.547 21.422 7.219 1 88.31 119 PRO A N 1
ATOM 945 C CA . PRO A 1 119 ? -8.922 22.719 6.652 1 88.31 119 PRO A CA 1
ATOM 946 C C . PRO A 1 119 ? -7.992 23.859 7.094 1 88.31 119 PRO A C 1
ATOM 948 O O . PRO A 1 119 ? -7.445 23.812 8.195 1 88.31 119 PRO A O 1
ATOM 951 N N . LYS A 1 120 ? -7.773 24.75 6.172 1 82.81 120 LYS A N 1
ATOM 952 C CA . LYS A 1 120 ? -6.926 25.891 6.496 1 82.81 120 LYS A CA 1
ATOM 953 C C . LYS A 1 120 ? -7.68 26.922 7.328 1 82.81 120 LYS A C 1
ATOM 955 O O . LYS A 1 120 ? -8.906 27.031 7.227 1 82.81 120 LYS A O 1
ATOM 960 N N . GLN A 1 121 ? -6.996 27.391 8.289 1 74.81 121 GLN A N 1
ATOM 961 C CA . GLN A 1 121 ? -7.609 28.438 9.094 1 74.81 121 GLN A CA 1
ATOM 962 C C . GLN A 1 121 ? -7.805 29.719 8.281 1 74.81 121 GLN A C 1
ATOM 964 O O . GLN A 1 121 ? -6.93 30.094 7.5 1 74.81 121 GLN A O 1
ATOM 969 N N . GLU A 1 122 ? -9.031 30 7.926 1 58.22 122 GLU A N 1
ATOM 970 C CA . GLU A 1 122 ? -9.273 31.328 7.344 1 58.22 122 GLU A CA 1
ATOM 971 C C . GLU A 1 122 ? -8.453 32.406 8.055 1 58.22 122 GLU A C 1
ATOM 973 O O . GLU A 1 122 ? -8.367 32.406 9.281 1 58.22 122 GLU A O 1
ATOM 978 N N . LEU A 1 123 ? -7.41 32.719 7.527 1 51.38 123 LEU A N 1
ATOM 979 C CA . LEU A 1 123 ? -6.805 33.906 8.094 1 51.38 123 LEU A CA 1
ATOM 980 C C . LEU A 1 123 ? -7.875 34.875 8.555 1 51.38 123 LEU A C 1
ATOM 982 O O . LEU A 1 123 ? -8.812 35.188 7.816 1 51.38 123 LEU A O 1
ATOM 986 N N . LYS A 1 124 ? -8.297 34.812 9.758 1 46.38 124 LYS A N 1
ATOM 987 C CA . LYS A 1 124 ? -8.969 36.031 10.219 1 46.38 124 LYS A CA 1
ATOM 988 C C . LYS A 1 124 ? -8.406 37.25 9.539 1 46.38 124 LYS A C 1
ATOM 990 O O . LYS A 1 124 ? -7.191 37.469 9.523 1 46.38 124 LYS A O 1
ATOM 995 N N . LYS A 1 125 ? -8.938 37.625 8.391 1 44.47 125 LYS A N 1
ATOM 996 C CA . LYS A 1 125 ? -8.617 39 8.008 1 44.47 125 LYS A CA 1
ATOM 997 C C . LYS A 1 125 ? -8.266 39.844 9.234 1 44.47 125 LYS A C 1
ATOM 999 O O . LYS A 1 125 ? -8.953 39.75 10.258 1 44.47 125 LYS A O 1
ATOM 1004 N N . PRO A 1 126 ? -7.004 40.062 9.352 1 42.53 126 PRO A N 1
ATOM 1005 C CA . PRO A 1 126 ? -6.773 41.094 10.375 1 42.53 126 PRO A CA 1
ATOM 1006 C C . PRO A 1 126 ? -7.934 42.094 10.492 1 42.53 126 PRO A C 1
ATOM 1008 O O . PRO A 1 126 ? -8.469 42.531 9.477 1 42.53 126 PRO A O 1
ATOM 1011 N N . PHE A 1 127 ? -8.82 41.719 11.367 1 39.5 127 PHE A N 1
ATOM 1012 C CA . PHE A 1 127 ? -9.727 42.812 11.719 1 39.5 127 PHE A CA 1
ATOM 1013 C C . PHE A 1 127 ? -8.984 44.156 11.734 1 39.5 127 PHE A C 1
ATOM 1015 O O . PHE A 1 127 ? -8.117 44.375 12.578 1 39.5 127 PHE A O 1
ATOM 1022 N N . SER A 1 128 ? -8.594 44.625 10.578 1 39.25 128 SER A N 1
ATOM 1023 C CA . SER A 1 128 ? -8.203 46.031 10.602 1 39.25 128 SER A CA 1
ATOM 1024 C C . SER A 1 128 ? -9.094 46.812 11.555 1 39.25 128 SER A C 1
ATOM 1026 O O . SER A 1 128 ? -10.273 47.031 11.273 1 39.25 128 SER A O 1
ATOM 1028 N N . LYS A 1 129 ? -9 46.469 12.789 1 40.44 129 LYS A N 1
ATOM 1029 C CA . LYS A 1 129 ? -9.562 47.406 13.742 1 40.44 129 LYS A CA 1
ATOM 1030 C C . LYS A 1 129 ? -9.117 48.844 13.438 1 40.44 129 LYS A C 1
ATOM 1032 O O . LYS A 1 129 ? -7.93 49.156 13.555 1 40.44 129 LYS A O 1
ATOM 1037 N N . VAL A 1 130 ? -9.664 49.406 12.375 1 40.09 130 VAL A N 1
ATOM 1038 C CA . VAL A 1 130 ? -9.539 50.844 12.203 1 40.09 130 VAL A CA 1
ATOM 1039 C C . VAL A 1 130 ? -9.875 51.562 13.516 1 40.09 130 VAL A C 1
ATOM 1041 O O . VAL A 1 130 ? -10.992 51.438 14.023 1 40.09 130 VAL A O 1
ATOM 1044 N N . ILE A 1 131 ? -8.906 51.531 14.359 1 41.62 131 ILE A N 1
ATOM 1045 C CA . ILE A 1 131 ? -9.008 52.375 15.539 1 41.62 131 ILE A CA 1
ATOM 1046 C C . ILE A 1 131 ? -9.414 53.781 15.117 1 41.62 131 ILE A C 1
ATOM 1048 O O . ILE A 1 131 ? -8.68 54.438 14.383 1 41.62 131 ILE A O 1
ATOM 1052 N N . GLU A 1 132 ? -10.672 53.875 14.844 1 40 132 GLU A N 1
ATOM 1053 C CA . GLU A 1 132 ? -11.141 55.25 14.703 1 40 132 GLU A CA 1
ATOM 1054 C C . GLU A 1 132 ? -10.664 56.125 15.859 1 40 132 GLU A C 1
ATOM 1056 O O . GLU A 1 132 ? -10.906 55.812 17.031 1 40 132 GLU A O 1
ATOM 1061 N N . ILE A 1 133 ? -9.43 56.562 15.672 1 42.66 133 ILE A N 1
ATOM 1062 C CA . ILE A 1 133 ? -8.914 57.594 16.578 1 42.66 133 ILE A CA 1
ATOM 1063 C C . ILE A 1 133 ? -9.961 58.688 16.781 1 42.66 133 ILE A C 1
ATOM 1065 O O . ILE A 1 133 ? -10.367 59.344 15.812 1 42.66 133 ILE A O 1
ATOM 1069 N N . GLU A 1 134 ? -10.992 58.344 17.562 1 38.84 134 GLU A N 1
ATOM 1070 C CA . GLU A 1 134 ? -11.812 59.469 17.969 1 38.84 134 GLU A CA 1
ATOM 1071 C C . GLU A 1 134 ? -10.961 60.562 18.594 1 38.84 134 GLU A C 1
ATOM 1073 O O . GLU A 1 134 ? -10.094 60.281 19.422 1 38.84 134 GLU A O 1
ATOM 1078 N N . GLU A 1 135 ? -10.555 61.531 17.766 1 42.19 135 GLU A N 1
ATOM 1079 C CA . GLU A 1 135 ? -10.023 62.812 18.219 1 42.19 135 GLU A CA 1
ATOM 1080 C C . GLU A 1 135 ? -10.781 63.344 19.438 1 42.19 135 GLU A C 1
ATOM 1082 O O . GLU A 1 135 ? -12.008 63.469 19.406 1 42.19 135 GLU A O 1
ATOM 1087 N N . LYS A 1 136 ? -10.242 62.625 20.656 1 35.34 136 LYS A N 1
ATOM 1088 C CA . LYS A 1 136 ? -10.547 63.625 21.688 1 35.34 136 LYS A CA 1
ATOM 1089 C C . LYS A 1 136 ? -9.562 64.812 21.641 1 35.34 136 LYS A C 1
ATOM 1091 O O . LYS A 1 136 ? -8.359 64.562 21.484 1 35.34 136 LYS A O 1
ATOM 1096 N N . MET B 1 1 ? 9.656 -4.188 -21.203 1 35.5 1 MET B N 1
ATOM 1097 C CA . MET B 1 1 ? 10.391 -3.322 -20.281 1 35.5 1 MET B CA 1
ATOM 1098 C C . MET B 1 1 ? 9.445 -2.352 -19.578 1 35.5 1 MET B C 1
ATOM 1100 O O . MET B 1 1 ? 8.547 -1.79 -20.203 1 35.5 1 MET B O 1
ATOM 1104 N N . CYS B 1 2 ? 9.055 -2.688 -18.281 1 45.03 2 CYS B N 1
ATOM 1105 C CA . CYS B 1 2 ? 8.148 -1.827 -17.531 1 45.03 2 CYS B CA 1
ATOM 1106 C C . CYS B 1 2 ? 8.477 -0.356 -17.75 1 45.03 2 CYS B C 1
ATOM 1108 O O . CYS B 1 2 ? 9.586 0.086 -17.453 1 45.03 2 CYS B O 1
ATOM 1110 N N . SER B 1 3 ? 8.227 0.194 -18.859 1 40.66 3 SER B N 1
ATOM 1111 C CA . SER B 1 3 ? 8.547 1.597 -19.109 1 40.66 3 SER B CA 1
ATOM 1112 C C . SER B 1 3 ? 8.375 2.43 -17.844 1 40.66 3 SER B C 1
ATOM 1114 O O . SER B 1 3 ? 7.289 2.479 -17.266 1 40.66 3 SER B O 1
ATOM 1116 N N . LEU B 1 4 ? 9.352 2.312 -17.094 1 47.31 4 LEU B N 1
ATOM 1117 C CA . LEU B 1 4 ? 9.562 3.047 -15.852 1 47.31 4 LEU B CA 1
ATOM 1118 C C . LEU B 1 4 ? 9.156 4.508 -16 1 47.31 4 LEU B C 1
ATOM 1120 O O . LEU B 1 4 ? 9.828 5.277 -16.688 1 47.31 4 LEU B O 1
ATOM 1124 N N . LEU B 1 5 ? 8.125 4.805 -16.188 1 47.47 5 LEU B N 1
ATOM 1125 C CA . LEU B 1 5 ? 7.711 6.199 -16.281 1 47.47 5 LEU B CA 1
ATOM 1126 C C . LEU B 1 5 ? 8.336 7.031 -15.156 1 47.47 5 LEU B C 1
ATOM 1128 O O . LEU B 1 5 ? 8.453 6.562 -14.023 1 47.47 5 LEU B O 1
ATOM 1132 N N . ARG B 1 6 ? 9.133 8.102 -15.5 1 46.34 6 ARG B N 1
ATOM 1133 C CA . ARG B 1 6 ? 9.953 9.242 -15.109 1 46.34 6 ARG B CA 1
ATOM 1134 C C . ARG B 1 6 ? 9.25 10.078 -14.047 1 46.34 6 ARG B C 1
ATOM 1136 O O . ARG B 1 6 ? 8.359 10.867 -14.359 1 46.34 6 ARG B O 1
ATOM 1143 N N . SER B 1 7 ? 8.82 9.492 -13.008 1 50.59 7 SER B N 1
ATOM 1144 C CA . SER B 1 7 ? 8.461 10.531 -12.055 1 50.59 7 SER B CA 1
ATOM 1145 C C . SER B 1 7 ? 9.609 11.516 -11.859 1 50.59 7 SER B C 1
ATOM 1147 O O . SER B 1 7 ? 10.781 11.148 -11.969 1 50.59 7 SER B O 1
ATOM 1149 N N . SER B 1 8 ? 9.391 12.711 -12.156 1 55.75 8 SER B N 1
ATOM 1150 C CA . SER B 1 8 ? 10.336 13.812 -11.992 1 55.75 8 SER B CA 1
ATOM 1151 C C . SER B 1 8 ? 10.992 13.773 -10.617 1 55.75 8 SER B C 1
ATOM 1153 O O . SER B 1 8 ? 12.078 14.328 -10.422 1 55.75 8 SER B O 1
ATOM 1155 N N . ASN B 1 9 ? 10.336 13.055 -9.641 1 59.62 9 ASN B N 1
ATOM 1156 C CA . ASN B 1 9 ? 10.992 13 -8.336 1 59.62 9 ASN B CA 1
ATOM 1157 C C . ASN B 1 9 ? 11.961 11.828 -8.25 1 59.62 9 ASN B C 1
ATOM 1159 O O . ASN B 1 9 ? 11.57 10.672 -8.438 1 59.62 9 ASN B O 1
ATOM 1163 N N . PRO B 1 10 ? 13.18 12.055 -8.203 1 65.56 10 PRO B N 1
ATOM 1164 C CA . PRO B 1 10 ? 14.234 11.039 -8.289 1 65.56 10 PRO B CA 1
ATOM 1165 C C . PRO B 1 10 ? 14 9.875 -7.328 1 65.56 10 PRO B C 1
ATOM 1167 O O . PRO B 1 10 ? 14.336 8.727 -7.652 1 65.56 10 PRO B O 1
ATOM 1170 N N . ILE B 1 11 ? 13.445 10.117 -6.234 1 66.38 11 ILE B N 1
ATOM 1171 C CA . ILE B 1 11 ? 13.242 9.062 -5.25 1 66.38 11 ILE B CA 1
ATOM 1172 C C . ILE B 1 11 ? 12.172 8.094 -5.754 1 66.38 11 ILE B C 1
ATOM 1174 O O . ILE B 1 11 ? 12.344 6.875 -5.68 1 66.38 11 ILE B O 1
ATOM 1178 N N . VAL B 1 12 ? 11.18 8.656 -6.27 1 64.88 12 VAL B N 1
ATOM 1179 C CA . VAL B 1 12 ? 10.102 7.844 -6.824 1 64.88 12 VAL B CA 1
ATOM 1180 C C . VAL B 1 12 ? 10.625 7.016 -7.996 1 64.88 12 VAL B C 1
ATOM 1182 O O . VAL B 1 12 ? 10.266 5.848 -8.148 1 64.88 12 VAL B O 1
ATOM 1185 N N . GLY B 1 13 ? 11.484 7.652 -8.719 1 66.12 13 GLY B N 1
ATOM 1186 C CA . GLY B 1 13 ? 12.102 6.945 -9.828 1 66.12 13 GLY B CA 1
ATOM 1187 C C . GLY B 1 13 ? 12.906 5.734 -9.391 1 66.12 13 GLY B C 1
ATOM 1188 O O . GLY B 1 13 ? 12.797 4.664 -9.992 1 66.12 13 GLY B O 1
ATOM 1189 N N . MET B 1 14 ? 13.625 5.922 -8.367 1 70.06 14 MET B N 1
ATOM 1190 C CA . MET B 1 14 ? 14.461 4.836 -7.855 1 70.06 14 MET B CA 1
ATOM 1191 C C . MET B 1 14 ? 13.602 3.711 -7.293 1 70.06 14 MET B C 1
ATOM 1193 O O . MET B 1 14 ? 13.898 2.533 -7.496 1 70.06 14 MET B O 1
ATOM 1197 N N . MET B 1 15 ? 12.57 4.062 -6.719 1 69.12 15 MET B N 1
ATOM 1198 C CA . MET B 1 15 ? 11.68 3.07 -6.121 1 69.12 15 MET B CA 1
ATOM 1199 C C . MET B 1 15 ? 10.969 2.262 -7.203 1 69.12 15 MET B C 1
ATOM 1201 O O . MET B 1 15 ? 10.758 1.058 -7.043 1 69.12 15 MET B O 1
ATOM 1205 N N . ASN B 1 16 ? 10.711 3.006 -8.258 1 68.19 16 ASN B N 1
ATOM 1206 C CA . ASN B 1 16 ? 10.039 2.33 -9.359 1 68.19 16 ASN B CA 1
ATOM 1207 C C . ASN B 1 16 ? 10.945 1.295 -10.023 1 68.19 16 ASN B C 1
ATOM 1209 O O . ASN B 1 16 ? 10.469 0.355 -10.656 1 68.19 16 ASN B O 1
ATOM 1213 N N . MET B 1 17 ? 12.148 1.517 -9.734 1 71.88 17 MET B N 1
ATOM 1214 C CA . MET B 1 17 ? 13.109 0.594 -10.328 1 71.88 17 MET B CA 1
ATOM 1215 C C . MET B 1 17 ? 13.195 -0.695 -9.523 1 71.88 17 MET B C 1
ATOM 1217 O O . MET B 1 17 ? 13.664 -1.718 -10.023 1 71.88 17 MET B O 1
ATOM 1221 N N . CYS B 1 18 ? 12.648 -0.633 -8.312 1 81.81 18 CYS B N 1
ATOM 1222 C CA . CYS B 1 18 ? 12.656 -1.817 -7.465 1 81.81 18 CYS B CA 1
ATOM 1223 C C . CYS B 1 18 ? 11.242 -2.348 -7.254 1 81.81 18 CYS B C 1
ATOM 1225 O O . CYS B 1 18 ? 10.539 -1.908 -6.34 1 81.81 18 CYS B O 1
ATOM 1227 N N . PRO B 1 19 ? 10.922 -3.275 -8.117 1 81 19 PRO B N 1
ATOM 1228 C CA . PRO B 1 19 ? 9.539 -3.746 -8.117 1 81 19 PRO B CA 1
ATOM 1229 C C . PRO B 1 19 ? 9.109 -4.289 -6.754 1 81 19 PRO B C 1
ATOM 1231 O O . PRO B 1 19 ? 7.93 -4.207 -6.395 1 81 19 PRO B O 1
ATOM 1234 N N . VAL B 1 20 ? 10.031 -4.773 -6 1 83.12 20 VAL B N 1
ATOM 1235 C CA . VAL B 1 20 ? 9.734 -5.332 -4.688 1 83.12 20 VAL B CA 1
ATOM 1236 C C . VAL B 1 20 ? 9.273 -4.223 -3.744 1 83.12 20 VAL B C 1
ATOM 1238 O O . VAL B 1 20 ? 8.383 -4.434 -2.912 1 83.12 20 VAL B O 1
ATOM 1241 N N . LEU B 1 21 ? 9.766 -3.086 -4 1 83.88 21 LEU B N 1
ATOM 1242 C CA . LEU B 1 21 ? 9.438 -1.963 -3.129 1 83.88 21 LEU B CA 1
ATOM 1243 C C . LEU B 1 21 ? 8.125 -1.315 -3.543 1 83.88 21 LEU B C 1
ATOM 1245 O O . LEU B 1 21 ? 7.344 -0.882 -2.689 1 83.88 21 LEU B O 1
ATOM 1249 N N . SER B 1 22 ? 7.871 -1.319 -4.809 1 86.94 22 SER B N 1
ATOM 1250 C CA . SER B 1 22 ? 6.68 -0.634 -5.301 1 86.94 22 SER B CA 1
ATOM 1251 C C . SER B 1 22 ? 5.453 -1.537 -5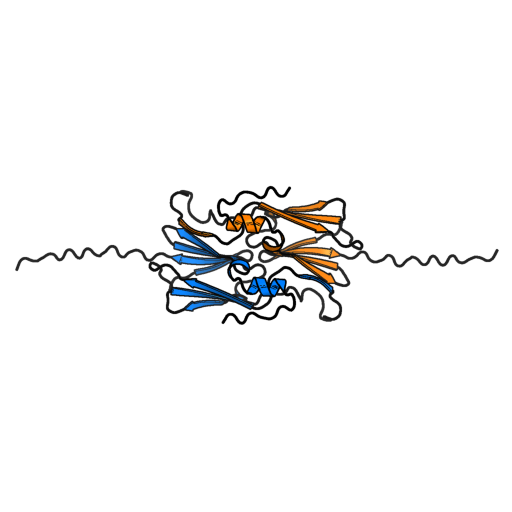.223 1 86.94 22 SER B C 1
ATOM 1253 O O . SER B 1 22 ? 4.344 -1.063 -4.973 1 86.94 22 SER B O 1
ATOM 1255 N N . THR B 1 23 ? 5.711 -2.809 -5.5 1 92.06 23 THR B N 1
ATOM 1256 C CA . THR B 1 23 ? 4.605 -3.758 -5.5 1 92.06 23 THR B CA 1
ATOM 1257 C C . THR B 1 23 ? 4.977 -5.02 -4.727 1 92.06 23 THR B C 1
ATOM 1259 O O . THR B 1 23 ? 5.016 -6.113 -5.297 1 92.06 23 THR B O 1
ATOM 1262 N N . PRO B 1 24 ? 5.137 -4.898 -3.477 1 91.25 24 PRO B N 1
ATOM 1263 C CA . PRO B 1 24 ? 5.516 -6.086 -2.711 1 91.25 24 PRO B CA 1
ATOM 1264 C C . PRO B 1 24 ? 4.469 -7.195 -2.787 1 91.25 24 PRO B C 1
ATOM 1266 O O . PRO B 1 24 ? 3.268 -6.914 -2.799 1 91.25 24 PRO B O 1
ATOM 1269 N N . ILE B 1 25 ? 4.969 -8.438 -2.809 1 92 25 ILE B N 1
ATOM 1270 C CA . ILE B 1 25 ? 4.09 -9.586 -2.971 1 92 25 ILE B CA 1
ATOM 1271 C C . ILE B 1 25 ? 4.359 -10.602 -1.864 1 92 25 ILE B C 1
ATOM 1273 O O . ILE B 1 25 ? 5.516 -10.867 -1.526 1 92 25 ILE B O 1
ATOM 1277 N N . ASP B 1 26 ? 3.262 -11.07 -1.272 1 91.38 26 ASP B N 1
ATOM 1278 C CA . ASP B 1 26 ? 3.326 -12.266 -0.433 1 91.38 26 ASP B CA 1
ATOM 1279 C C . ASP B 1 26 ? 2.744 -13.477 -1.155 1 91.38 26 ASP B C 1
ATOM 1281 O O . ASP B 1 26 ? 1.724 -13.367 -1.838 1 91.38 26 ASP B O 1
ATOM 1285 N N . TRP B 1 27 ? 3.453 -14.531 -0.983 1 90.88 27 TRP B N 1
ATOM 1286 C CA . TRP B 1 27 ? 2.992 -15.773 -1.59 1 90.88 27 TRP B CA 1
ATOM 1287 C C . TRP B 1 27 ? 2.834 -16.859 -0.538 1 90.88 27 TRP B C 1
ATOM 1289 O O . TRP B 1 27 ? 3.82 -17.344 0.03 1 90.88 27 TRP B O 1
ATOM 1299 N N . LYS B 1 28 ? 1.649 -17.203 -0.385 1 89 28 LYS B N 1
ATOM 1300 C CA . LYS B 1 28 ? 1.302 -18.25 0.581 1 89 28 LYS B CA 1
ATOM 1301 C C . LYS B 1 28 ? 0.741 -19.484 -0.118 1 89 28 LYS B C 1
ATOM 1303 O O . LYS B 1 28 ? -0.11 -19.375 -1.003 1 89 28 LYS B O 1
ATOM 1308 N N . GLU B 1 29 ? 1.256 -20.562 0.35 1 86.75 29 GLU B N 1
ATOM 1309 C CA . GLU B 1 29 ? 0.774 -21.828 -0.194 1 86.75 29 GLU B CA 1
ATOM 1310 C C . GLU B 1 29 ? -0.06 -22.594 0.834 1 86.75 29 GLU B C 1
ATOM 1312 O O . GLU B 1 29 ? 0.402 -22.859 1.947 1 86.75 29 GLU B O 1
ATOM 1317 N N . THR B 1 30 ? -1.272 -22.891 0.513 1 84 30 THR B N 1
ATOM 1318 C CA . THR B 1 30 ? -2.16 -23.719 1.311 1 84 30 THR B CA 1
ATOM 1319 C C . THR B 1 30 ? -2.371 -25.078 0.638 1 84 30 THR B C 1
ATOM 1321 O O . THR B 1 30 ? -1.986 -25.266 -0.518 1 84 30 THR B O 1
ATOM 1324 N N . PRO B 1 31 ? -2.85 -26.047 1.349 1 83.06 31 PRO B N 1
ATOM 1325 C CA . PRO B 1 31 ? -3.086 -27.344 0.725 1 83.06 31 PRO B CA 1
ATOM 1326 C C . PRO B 1 31 ? -4.027 -27.266 -0.474 1 83.06 31 PRO B C 1
ATOM 1328 O O . PRO B 1 31 ? -3.941 -28.094 -1.39 1 83.06 31 PRO B O 1
ATOM 1331 N N . GLN B 1 32 ? -4.805 -26.25 -0.48 1 82.94 32 GLN B N 1
ATOM 1332 C CA . GLN B 1 32 ? -5.836 -26.188 -1.51 1 82.94 32 GLN B CA 1
ATOM 1333 C C . GLN B 1 32 ? -5.445 -25.203 -2.609 1 82.94 32 GLN B C 1
ATOM 1335 O O . GLN B 1 32 ? -5.914 -25.312 -3.744 1 82.94 32 GLN B O 1
ATOM 1340 N N . ALA B 1 33 ? -4.621 -24.219 -2.223 1 87.62 33 ALA B N 1
ATOM 1341 C CA . ALA B 1 33 ? -4.41 -23.156 -3.213 1 87.62 33 ALA B CA 1
ATOM 1342 C C . ALA B 1 33 ? -3.121 -22.391 -2.93 1 87.62 33 ALA B C 1
ATOM 1344 O O . ALA B 1 33 ? -2.555 -22.5 -1.839 1 87.62 33 ALA B O 1
ATOM 1345 N N . HIS B 1 34 ? -2.689 -21.75 -3.949 1 88.88 34 HIS B N 1
ATOM 1346 C CA . HIS B 1 34 ? -1.672 -20.719 -3.812 1 88.88 34 HIS B CA 1
ATOM 1347 C C . HIS B 1 34 ? -2.301 -19.328 -3.771 1 88.88 34 HIS B C 1
ATOM 1349 O O . HIS B 1 34 ? -3.115 -18.984 -4.633 1 88.88 34 HIS B O 1
ATOM 1355 N N . CYS B 1 35 ? -1.83 -18.609 -2.779 1 91.12 35 CYS B N 1
ATOM 1356 C CA . CYS B 1 35 ? -2.393 -17.266 -2.623 1 91.12 35 CYS B CA 1
ATOM 1357 C C . CYS B 1 35 ? -1.308 -16.203 -2.729 1 91.12 35 CYS B C 1
ATOM 1359 O O . CYS B 1 35 ? -0.266 -16.312 -2.078 1 91.12 35 CYS B O 1
ATOM 1361 N N . PHE B 1 36 ? -1.605 -15.219 -3.553 1 91.88 36 PHE B N 1
ATOM 1362 C CA . PHE B 1 36 ? -0.698 -14.086 -3.711 1 91.88 36 PHE B CA 1
ATOM 1363 C C . PHE B 1 36 ? -1.36 -12.797 -3.258 1 91.88 36 PHE B C 1
ATOM 1365 O O . PHE B 1 36 ? -2.496 -12.5 -3.639 1 91.88 36 PHE B O 1
ATOM 1372 N N . PHE B 1 37 ? -0.648 -12.117 -2.457 1 93.62 37 PHE B N 1
ATOM 1373 C CA . PHE B 1 37 ? -1.111 -10.828 -1.963 1 93.62 37 PHE B CA 1
ATOM 1374 C C . PHE B 1 37 ? -0.199 -9.703 -2.443 1 93.62 37 PHE B C 1
ATOM 1376 O O . PHE B 1 37 ? 1.002 -9.711 -2.168 1 93.62 37 PHE B O 1
ATOM 1383 N N . VAL B 1 38 ? -0.733 -8.727 -3.162 1 94.31 38 VAL B N 1
ATOM 1384 C CA . VAL B 1 38 ? 0.056 -7.637 -3.729 1 94.31 38 VAL B CA 1
ATOM 1385 C C . VAL B 1 38 ? -0.452 -6.301 -3.197 1 94.31 38 VAL B C 1
ATOM 1387 O O . VAL B 1 38 ? -1.65 -6.016 -3.256 1 94.31 38 VAL B O 1
ATOM 1390 N N . ASP B 1 39 ? 0.433 -5.559 -2.699 1 94.62 39 ASP B N 1
ATOM 1391 C CA . ASP B 1 39 ? 0.046 -4.242 -2.199 1 94.62 39 ASP B CA 1
ATOM 1392 C C . ASP B 1 39 ? -0.102 -3.242 -3.342 1 94.62 39 ASP B C 1
ATOM 1394 O O . ASP B 1 39 ? 0.867 -2.949 -4.047 1 94.62 39 ASP B O 1
ATOM 1398 N N . LEU B 1 40 ? -1.28 -2.691 -3.498 1 94.88 40 LEU B N 1
ATOM 1399 C CA . LEU B 1 40 ? -1.597 -1.675 -4.496 1 94.88 40 LEU B CA 1
ATOM 1400 C C . LEU B 1 40 ? -2.516 -0.607 -3.912 1 94.88 40 LEU B C 1
ATOM 1402 O O . LEU B 1 40 ? -3.643 -0.43 -4.379 1 94.88 40 LEU B O 1
ATOM 1406 N N . PRO B 1 41 ? -2.004 0.086 -2.99 1 95.12 41 PRO B N 1
ATOM 1407 C CA . PRO B 1 41 ? -2.854 1.063 -2.307 1 95.12 41 PRO B CA 1
ATOM 1408 C C . PRO B 1 41 ? -3.432 2.111 -3.256 1 95.12 41 PRO B C 1
ATOM 1410 O O . PRO B 1 41 ? -2.707 2.656 -4.094 1 95.12 41 PRO B O 1
ATOM 1413 N N . GLY B 1 42 ? -4.688 2.395 -3.061 1 94.19 42 GLY B N 1
ATOM 1414 C CA . GLY B 1 42 ? -5.34 3.445 -3.822 1 94.19 42 GLY B CA 1
ATOM 1415 C C . GLY B 1 42 ? -5.992 2.941 -5.098 1 94.19 42 GLY B C 1
ATOM 1416 O O . GLY B 1 42 ? -6.754 3.666 -5.738 1 94.19 42 GLY B O 1
ATOM 1417 N N . LEU B 1 43 ? -5.727 1.727 -5.41 1 94.06 43 LEU B N 1
ATOM 1418 C CA . LEU B 1 43 ? -6.23 1.215 -6.68 1 94.06 43 LEU B CA 1
ATOM 1419 C C . LEU B 1 43 ? -7.438 0.309 -6.461 1 94.06 43 LEU B C 1
ATOM 1421 O O . LEU B 1 43 ? -7.586 -0.288 -5.391 1 94.06 43 LEU B O 1
ATOM 1425 N N . SER B 1 44 ? -8.258 0.31 -7.461 1 92.94 44 SER B N 1
ATOM 1426 C CA . SER B 1 44 ? -9.391 -0.603 -7.516 1 92.94 44 SER B CA 1
ATOM 1427 C C . SER B 1 44 ? -9.188 -1.678 -8.578 1 92.94 44 SER B C 1
ATOM 1429 O O . SER B 1 44 ? -8.18 -1.67 -9.289 1 92.94 44 SER B O 1
ATOM 1431 N N . LYS B 1 45 ? -10.156 -2.59 -8.641 1 92.25 45 LYS B N 1
ATOM 1432 C CA . LYS B 1 45 ? -10.078 -3.705 -9.578 1 92.25 45 LYS B CA 1
ATOM 1433 C C . LYS B 1 45 ? -9.969 -3.209 -11.016 1 92.25 45 LYS B C 1
ATOM 1435 O O . LYS B 1 45 ? -9.336 -3.852 -11.852 1 92.25 45 LYS B O 1
ATOM 1440 N N . GLU B 1 46 ? -10.562 -2.033 -11.281 1 92.75 46 GLU B N 1
ATOM 1441 C CA . GLU B 1 46 ? -10.57 -1.492 -12.641 1 92.75 46 GLU B CA 1
ATOM 1442 C C . GLU B 1 46 ? -9.211 -0.917 -13.016 1 92.75 46 GLU B C 1
ATOM 1444 O O . GLU B 1 46 ? -8.906 -0.752 -14.195 1 92.75 46 GLU B O 1
ATOM 1449 N N . ASP B 1 47 ? -8.414 -0.701 -12.062 1 93.69 47 ASP B N 1
ATOM 1450 C CA . ASP B 1 47 ? -7.141 -0.025 -12.297 1 93.69 47 ASP B CA 1
ATOM 1451 C C . ASP B 1 47 ? -6.016 -1.034 -12.508 1 93.69 47 ASP B C 1
ATOM 1453 O O . ASP B 1 47 ? -4.895 -0.656 -12.852 1 93.69 47 ASP B O 1
ATOM 1457 N N . VAL B 1 48 ? -6.281 -2.275 -12.328 1 94.81 48 VAL B N 1
ATOM 1458 C CA . VAL B 1 48 ? -5.227 -3.281 -12.328 1 94.81 48 VAL B CA 1
ATOM 1459 C C . VAL B 1 48 ? -5.48 -4.297 -13.438 1 94.81 48 VAL B C 1
ATOM 1461 O O . VAL B 1 48 ? -6.613 -4.754 -13.625 1 94.81 48 VAL B O 1
ATOM 1464 N N . LYS B 1 49 ? -4.477 -4.594 -14.164 1 95 49 LYS B N 1
ATOM 1465 C CA . LYS B 1 49 ? -4.527 -5.609 -15.211 1 95 49 LYS B CA 1
ATOM 1466 C C . LYS B 1 49 ? -3.691 -6.828 -14.836 1 95 49 LYS B C 1
ATOM 1468 O O . LYS B 1 49 ? -2.506 -6.703 -14.523 1 95 49 LYS B O 1
ATOM 1473 N N . VAL B 1 50 ? -4.316 -7.949 -14.812 1 93.44 50 VAL B N 1
ATOM 1474 C CA . VAL B 1 50 ? -3.629 -9.203 -14.508 1 93.44 50 VAL B CA 1
ATOM 1475 C C . VAL B 1 50 ? -3.602 -10.086 -15.75 1 93.44 50 VAL B C 1
ATOM 1477 O O . VAL B 1 50 ? -4.648 -10.391 -16.328 1 93.44 50 VAL B O 1
ATOM 1480 N N . GLU B 1 51 ? -2.41 -10.469 -16.109 1 91.12 51 GLU B N 1
ATOM 1481 C CA . GLU B 1 51 ? -2.256 -11.305 -17.297 1 91.12 51 GLU B CA 1
ATOM 1482 C C . GLU B 1 51 ? -1.458 -12.562 -16.984 1 91.12 51 GLU B C 1
ATOM 1484 O O . GLU B 1 51 ? -0.54 -12.539 -16.156 1 91.12 51 GLU B O 1
ATOM 1489 N N . LEU B 1 52 ? -1.906 -13.594 -17.562 1 86.62 52 LEU B N 1
ATOM 1490 C CA . LEU B 1 52 ? -1.159 -14.844 -17.5 1 86.62 52 LEU B CA 1
ATOM 1491 C C . LEU B 1 52 ? -0.388 -15.086 -18.797 1 86.62 52 LEU B C 1
ATOM 1493 O O . LEU B 1 52 ? -0.985 -15.172 -19.859 1 86.62 52 LEU B O 1
ATOM 1497 N N . ASP B 1 53 ? 0.917 -15.039 -18.547 1 78.75 53 ASP B N 1
ATOM 1498 C CA . ASP B 1 53 ? 1.763 -15.242 -19.719 1 78.75 53 ASP B CA 1
ATOM 1499 C C . ASP B 1 53 ? 2.301 -16.672 -19.766 1 78.75 53 ASP B C 1
ATOM 1501 O O . ASP B 1 53 ? 2.857 -17.156 -18.781 1 78.75 53 ASP B O 1
ATOM 1505 N N . LYS B 1 54 ? 2.244 -17.312 -20.906 1 75.81 54 LYS B N 1
ATOM 1506 C CA . LYS B 1 54 ? 2.746 -18.656 -21.203 1 75.81 54 LYS B CA 1
ATOM 1507 C C . LYS B 1 54 ? 2.332 -19.656 -20.125 1 75.81 54 LYS B C 1
ATOM 1509 O O . LYS B 1 54 ? 3.1 -20.547 -19.766 1 75.81 54 LYS B O 1
ATOM 1514 N N . GLY B 1 55 ? 1.482 -19.344 -19.469 1 70.88 55 GLY B N 1
ATOM 1515 C CA . GLY B 1 55 ? 0.83 -20.266 -18.562 1 70.88 55 GLY B CA 1
ATOM 1516 C C . GLY B 1 55 ? 1.457 -20.297 -17.188 1 70.88 55 GLY B C 1
ATOM 1517 O O . GLY B 1 55 ? 0.875 -20.844 -16.25 1 70.88 55 GLY B O 1
ATOM 1518 N N . ARG B 1 56 ? 2.561 -19.672 -17.047 1 79.81 56 ARG B N 1
ATOM 1519 C CA . ARG B 1 56 ? 3.184 -19.859 -15.734 1 79.81 56 ARG B CA 1
ATOM 1520 C C . ARG B 1 56 ? 3.602 -18.516 -15.141 1 79.81 56 ARG B C 1
ATOM 1522 O O . ARG B 1 56 ? 3.887 -18.422 -13.945 1 79.81 56 ARG B O 1
ATOM 1529 N N . VAL B 1 57 ? 3.607 -17.531 -16.016 1 88.06 57 VAL B N 1
ATOM 1530 C CA . VAL B 1 57 ? 4.059 -16.234 -15.523 1 88.06 57 VAL B CA 1
ATOM 1531 C C . VAL B 1 57 ? 2.871 -15.289 -15.391 1 88.06 57 VAL B C 1
ATOM 1533 O O . VAL B 1 57 ? 2.117 -15.094 -16.344 1 88.06 57 VAL B O 1
ATOM 1536 N N . VAL B 1 58 ? 2.732 -14.828 -14.234 1 90.75 58 VAL B N 1
ATOM 1537 C CA . VAL B 1 58 ? 1.671 -13.859 -14 1 90.75 58 VAL B CA 1
ATOM 1538 C C . VAL B 1 58 ? 2.238 -12.438 -14.078 1 90.75 58 VAL B C 1
ATOM 1540 O O . VAL B 1 58 ? 3.262 -12.141 -13.453 1 90.75 58 VAL B O 1
ATOM 1543 N N . LYS B 1 59 ? 1.594 -11.664 -14.844 1 92 59 LYS B N 1
ATOM 1544 C CA . LYS B 1 59 ? 1.979 -10.258 -14.969 1 92 59 LYS B CA 1
ATOM 1545 C C . LYS B 1 59 ? 0.893 -9.344 -14.414 1 92 59 LYS B C 1
ATOM 1547 O O . LYS B 1 59 ? -0.26 -9.406 -14.852 1 92 59 LYS B O 1
ATOM 1552 N N . ILE B 1 60 ? 1.297 -8.547 -13.492 1 93.81 60 ILE B N 1
ATOM 1553 C CA . ILE B 1 60 ? 0.393 -7.551 -12.93 1 93.81 60 ILE B CA 1
ATOM 1554 C C . ILE B 1 60 ? 0.859 -6.152 -13.336 1 93.81 60 ILE B C 1
ATOM 1556 O O . ILE B 1 60 ? 2.037 -5.82 -13.188 1 93.81 60 ILE B O 1
ATOM 1560 N N . SER B 1 61 ? -0.058 -5.406 -13.875 1 93.56 61 SER B N 1
ATOM 1561 C CA . SER B 1 61 ? 0.323 -4.066 -14.312 1 93.56 61 SER B CA 1
ATOM 1562 C C . SER B 1 61 ? -0.825 -3.078 -14.133 1 93.56 61 SER B C 1
ATOM 1564 O O . SER B 1 61 ? -1.985 -3.48 -14.023 1 93.56 61 SER B O 1
ATOM 1566 N N . GLY B 1 62 ? -0.486 -1.812 -14.141 1 92.19 62 GLY B N 1
ATOM 1567 C CA . GLY B 1 62 ? -1.447 -0.731 -14 1 92.19 62 GLY B CA 1
ATOM 1568 C C . GLY B 1 62 ? -0.796 0.623 -13.789 1 92.19 62 GLY B C 1
ATOM 1569 O O . GLY B 1 62 ? 0.402 0.786 -14.031 1 92.19 62 GLY B O 1
ATOM 1570 N N . LYS B 1 63 ? -1.692 1.569 -13.477 1 89 63 LYS B N 1
ATOM 1571 C CA . LYS B 1 63 ? -1.223 2.93 -13.227 1 89 63 LYS B CA 1
ATOM 1572 C C . LYS B 1 63 ? -1.638 3.41 -11.844 1 89 63 LYS B C 1
ATOM 1574 O O . LYS B 1 63 ? -2.793 3.242 -11.445 1 89 63 LYS B O 1
ATOM 1579 N N . TRP B 1 64 ? -0.606 3.953 -11.133 1 86.81 64 TRP B N 1
ATOM 1580 C CA . TRP B 1 64 ? -0.914 4.5 -9.82 1 86.81 64 TRP B CA 1
ATOM 1581 C C . TRP B 1 64 ? -1.793 5.738 -9.938 1 86.81 64 TRP B C 1
ATOM 1583 O O . TRP B 1 64 ? -1.638 6.531 -10.867 1 86.81 64 TRP B O 1
ATOM 1593 N N . LYS B 1 65 ? -2.807 5.77 -9.023 1 76.62 65 LYS B N 1
ATOM 1594 C CA . LYS B 1 65 ? -3.65 6.961 -9.016 1 76.62 65 LYS B CA 1
ATOM 1595 C C . LYS B 1 65 ? -3.008 8.086 -8.211 1 76.62 65 LYS B C 1
ATOM 1597 O O . LYS B 1 65 ? -2.586 7.875 -7.07 1 76.62 65 LYS B O 1
ATOM 1602 N N . ALA B 1 66 ? -2.281 8.93 -8.875 1 60.69 66 ALA B N 1
ATOM 1603 C CA . ALA B 1 66 ? -1.713 10.086 -8.18 1 60.69 66 ALA B CA 1
ATOM 1604 C C . ALA B 1 66 ? -2.809 11.039 -7.719 1 60.69 66 ALA B C 1
ATOM 1606 O O . ALA B 1 66 ? -3.787 11.266 -8.438 1 60.69 66 ALA B O 1
ATOM 1607 N N . GLU B 1 67 ? -3.375 10.891 -6.52 1 58 67 GLU B N 1
ATOM 1608 C CA . GLU B 1 67 ? -4.41 11.805 -6.027 1 58 67 GLU B CA 1
ATOM 1609 C C . GLU B 1 67 ? -4.156 13.234 -6.496 1 58 67 GLU B C 1
ATOM 1611 O O . GLU B 1 67 ? -4.004 14.141 -5.68 1 58 67 GLU B O 1
ATOM 1616 N N . GLU B 1 68 ? -3.623 13.344 -7.617 1 53.12 68 GLU B N 1
ATOM 1617 C CA . GLU B 1 68 ? -3.48 14.711 -8.117 1 53.12 68 GLU B CA 1
ATOM 1618 C C . GLU B 1 68 ? -4.82 15.438 -8.125 1 53.12 68 GLU B C 1
ATOM 1620 O O . GLU B 1 68 ? -4.867 16.656 -8.008 1 53.12 68 GLU B O 1
ATOM 1625 N N . GL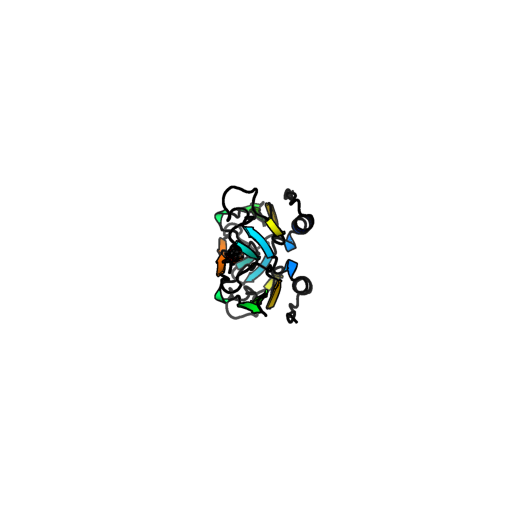U B 1 69 ? -5.984 14.625 -8.336 1 49.16 69 GLU B N 1
ATOM 1626 C CA . GLU B 1 69 ? -7.152 15.352 -8.828 1 49.16 69 GLU B CA 1
ATOM 1627 C C . GLU B 1 69 ? -8 15.883 -7.68 1 49.16 69 GLU B C 1
ATOM 1629 O O . GLU B 1 69 ? -9.094 16.406 -7.898 1 49.16 69 GLU B O 1
ATOM 1634 N N . ILE B 1 70 ? -7.785 15.336 -6.559 1 48.03 70 ILE B N 1
ATOM 1635 C CA . ILE B 1 70 ? -8.922 15.656 -5.695 1 48.03 70 ILE B CA 1
ATOM 1636 C C . ILE B 1 70 ? -9.25 17.141 -5.816 1 48.03 70 ILE B C 1
ATOM 1638 O O . ILE B 1 70 ? -10.32 17.578 -5.387 1 48.03 70 ILE B O 1
ATOM 1642 N N . GLY B 1 71 ? -8.211 18 -5.855 1 46.53 71 GLY B N 1
ATOM 1643 C CA . GLY B 1 71 ? -8.609 19.391 -5.918 1 46.53 71 GLY B CA 1
ATOM 1644 C C . GLY B 1 71 ? -8.906 19.875 -7.328 1 46.53 71 GLY B C 1
ATOM 1645 O O . GLY B 1 71 ? -8.586 19.188 -8.297 1 46.53 71 GLY B O 1
ATOM 1646 N N . ASP B 1 72 ? -9.867 20.891 -7.41 1 46.22 72 ASP B N 1
ATOM 1647 C CA . ASP B 1 72 ? -10.375 21.609 -8.578 1 46.22 72 ASP B CA 1
ATOM 1648 C C . ASP B 1 72 ? -9.297 21.734 -9.648 1 46.22 72 ASP B C 1
ATOM 1650 O O . ASP B 1 72 ? -8.102 21.688 -9.344 1 46.22 72 ASP B O 1
ATOM 1654 N N . GLU B 1 73 ? -9.672 21.625 -10.914 1 45.41 73 GLU B N 1
ATOM 1655 C CA . GLU B 1 73 ? -9.148 21.891 -12.25 1 45.41 73 GLU B CA 1
ATOM 1656 C C . GLU B 1 73 ? -7.984 22.875 -12.219 1 45.41 73 GLU B C 1
ATOM 1658 O O . GLU B 1 73 ? -7.297 23.062 -13.219 1 45.41 73 GLU B O 1
ATOM 1663 N N . ASN B 1 74 ? -7.977 23.969 -11.492 1 46.5 74 ASN B N 1
ATOM 1664 C CA . ASN B 1 74 ? -6.93 24.953 -11.727 1 46.5 74 ASN B CA 1
ATOM 1665 C C . ASN B 1 74 ? -5.594 24.516 -11.141 1 46.5 74 ASN B C 1
ATOM 1667 O O . ASN B 1 74 ? -5.316 24.766 -9.969 1 46.5 74 ASN B O 1
ATOM 1671 N N . GLU B 1 75 ? -5.039 23.375 -11.477 1 53.03 75 GLU B N 1
ATOM 1672 C CA . GLU B 1 75 ? -3.742 22.719 -11.344 1 53.03 75 GLU B CA 1
ATOM 1673 C C . GLU B 1 75 ? -2.691 23.672 -10.789 1 53.03 75 GLU B C 1
ATOM 1675 O O . GLU B 1 75 ? -1.737 23.25 -10.133 1 53.03 75 GLU B O 1
ATOM 1680 N N . LYS B 1 76 ? -2.898 24.938 -11.18 1 50.97 76 LYS B N 1
ATOM 1681 C CA . LYS B 1 76 ? -1.851 25.938 -10.984 1 50.97 76 LYS B CA 1
ATOM 1682 C C . LYS B 1 76 ? -1.733 26.328 -9.516 1 50.97 76 LYS B C 1
ATOM 1684 O O . LYS B 1 76 ? -0.754 26.953 -9.109 1 50.97 76 LYS B O 1
ATOM 1689 N N . LYS B 1 77 ? -2.852 25.781 -8.773 1 59.09 77 LYS B N 1
ATOM 1690 C CA . LYS B 1 77 ? -2.707 26.391 -7.453 1 59.09 77 LYS B CA 1
ATOM 1691 C C . LYS B 1 77 ? -2.463 25.328 -6.383 1 59.09 77 LYS B C 1
ATOM 1693 O O . LYS B 1 77 ? -2.412 25.641 -5.191 1 59.09 77 LYS B O 1
ATOM 1698 N N . ASN B 1 78 ? -2.24 23.953 -6.645 1 71.75 78 ASN B N 1
ATOM 1699 C CA . ASN B 1 78 ? -1.925 22.953 -5.629 1 71.75 78 ASN B CA 1
ATOM 1700 C C . ASN B 1 78 ? -0.42 22.828 -5.402 1 71.75 78 ASN B C 1
ATOM 1702 O O . ASN B 1 78 ? 0.355 22.797 -6.359 1 71.75 78 ASN B O 1
ATOM 1706 N N . LEU B 1 79 ? -0.102 23.016 -4.109 1 80.94 79 LEU B N 1
ATOM 1707 C CA . LEU B 1 79 ? 1.305 22.922 -3.736 1 80.94 79 LEU B CA 1
ATOM 1708 C C . LEU B 1 79 ? 1.604 21.562 -3.098 1 80.94 79 LEU B C 1
ATOM 1710 O O . LEU B 1 79 ? 0.952 21.172 -2.127 1 80.94 79 LEU B O 1
ATOM 1714 N N . TRP B 1 80 ? 2.523 20.828 -3.746 1 83.25 80 TRP B N 1
ATOM 1715 C CA . TRP B 1 80 ? 2.969 19.562 -3.174 1 83.25 80 TRP B CA 1
ATOM 1716 C C . TRP B 1 80 ? 4.168 19.766 -2.254 1 83.25 80 TRP B C 1
ATOM 1718 O O . TRP B 1 80 ? 5.234 20.188 -2.701 1 83.25 80 TRP B O 1
ATOM 1728 N N . HIS B 1 81 ? 3.875 19.469 -1.032 1 86.19 81 HIS B N 1
ATOM 1729 C CA . HIS B 1 81 ? 4.941 19.656 -0.057 1 86.19 81 HIS B CA 1
ATOM 1730 C C . HIS B 1 81 ? 5.77 18.391 0.101 1 86.19 81 HIS B C 1
ATOM 1732 O O . HIS B 1 81 ? 6.977 18.453 0.338 1 86.19 81 HIS B O 1
ATOM 1738 N N . ARG B 1 82 ? 5.133 17.219 -0.009 1 87 82 ARG B N 1
ATOM 1739 C CA . ARG B 1 82 ? 5.777 15.914 0.15 1 87 82 ARG B CA 1
ATOM 1740 C C . ARG B 1 82 ? 5.168 14.883 -0.792 1 87 82 ARG B C 1
ATOM 1742 O O . ARG B 1 82 ? 3.947 14.82 -0.946 1 87 82 ARG B O 1
ATOM 1749 N N . VAL B 1 83 ? 6.059 14.234 -1.498 1 86.75 83 VAL B N 1
ATOM 1750 C CA . VAL B 1 83 ? 5.613 13.188 -2.408 1 86.75 83 VAL B CA 1
ATOM 1751 C C . VAL B 1 83 ? 6.418 11.914 -2.162 1 86.75 83 VAL B C 1
ATOM 1753 O O . VAL B 1 83 ? 7.566 11.797 -2.602 1 86.75 83 VAL B O 1
ATOM 1756 N N . GLU B 1 84 ? 5.809 10.961 -1.413 1 88.56 84 GLU B N 1
ATOM 1757 C CA . GLU B 1 84 ? 6.516 9.727 -1.06 1 88.56 84 GLU B CA 1
ATOM 1758 C C . GLU B 1 84 ? 5.867 8.516 -1.718 1 88.56 84 GLU B C 1
ATOM 1760 O O . GLU B 1 84 ? 6.488 7.457 -1.823 1 88.56 84 GLU B O 1
ATOM 1765 N N . ARG B 1 85 ? 4.688 8.625 -2.18 1 90.25 85 ARG B N 1
ATOM 1766 C CA . ARG B 1 85 ? 3.924 7.48 -2.666 1 90.25 85 ARG B CA 1
ATOM 1767 C C . ARG B 1 85 ? 4.277 7.164 -4.113 1 90.25 85 ARG B C 1
ATOM 1769 O O . ARG B 1 85 ? 4.746 8.039 -4.852 1 90.25 85 ARG B O 1
ATOM 1776 N N . ASN B 1 86 ? 4 5.957 -4.434 1 87.38 86 ASN B N 1
ATOM 1777 C CA . ASN B 1 86 ? 4.297 5.52 -5.793 1 87.38 86 ASN B CA 1
ATOM 1778 C C . ASN B 1 86 ? 3.455 6.27 -6.82 1 87.38 86 ASN B C 1
ATOM 1780 O O . ASN B 1 86 ? 2.295 6.59 -6.562 1 87.38 86 ASN B O 1
ATOM 1784 N N . ARG B 1 87 ? 4.102 6.531 -7.867 1 83.88 87 ARG B N 1
ATOM 1785 C CA . ARG B 1 87 ? 3.432 7.191 -8.984 1 83.88 87 ARG B CA 1
ATOM 1786 C C . ARG B 1 87 ? 3.844 6.566 -10.312 1 83.88 87 ARG B C 1
ATOM 1788 O O . ARG B 1 87 ? 4.875 5.898 -10.398 1 83.88 87 ARG B O 1
ATOM 1795 N N . GLY B 1 88 ? 2.965 6.797 -11.328 1 84.12 88 GLY B N 1
ATOM 1796 C CA . GLY B 1 88 ? 3.287 6.27 -12.648 1 84.12 88 GLY B CA 1
ATOM 1797 C C . GLY B 1 88 ? 2.787 4.855 -12.859 1 84.12 88 GLY B C 1
ATOM 1798 O O . GLY B 1 88 ? 1.84 4.418 -12.203 1 84.12 88 GLY B O 1
ATOM 1799 N N . ASP B 1 89 ? 3.418 4.254 -13.789 1 87.44 89 ASP B N 1
ATOM 1800 C CA . ASP B 1 89 ? 3.027 2.889 -14.133 1 87.44 89 ASP B CA 1
ATOM 1801 C C . ASP B 1 89 ? 3.832 1.867 -13.336 1 87.44 89 ASP B C 1
ATOM 1803 O O . ASP B 1 89 ? 4.941 2.158 -12.891 1 87.44 89 ASP B O 1
ATOM 1807 N N . PHE B 1 90 ? 3.252 0.818 -13.102 1 88.12 90 PHE B N 1
ATOM 1808 C CA . PHE B 1 90 ? 3.982 -0.288 -12.492 1 88.12 90 PHE B CA 1
ATOM 1809 C C . PHE B 1 90 ? 3.762 -1.577 -13.281 1 88.12 90 PHE B C 1
ATOM 1811 O O . PHE B 1 90 ? 2.779 -1.703 -14.016 1 88.12 90 PHE B O 1
ATOM 1818 N N . CYS B 1 91 ? 4.691 -2.443 -13.062 1 90.75 91 CYS B N 1
ATOM 1819 C CA . CYS B 1 91 ? 4.625 -3.766 -13.68 1 90.75 91 CYS B CA 1
ATOM 1820 C C . CYS B 1 91 ? 5.406 -4.785 -12.859 1 90.75 91 CYS B C 1
ATOM 1822 O O . CYS B 1 91 ? 6.594 -4.598 -12.602 1 90.75 91 CYS B O 1
ATOM 1824 N N . ARG B 1 92 ? 4.629 -5.824 -12.477 1 92 92 ARG B N 1
ATOM 1825 C CA . ARG B 1 92 ? 5.254 -6.879 -11.688 1 92 92 ARG B CA 1
ATOM 1826 C C . ARG B 1 92 ? 5.008 -8.25 -12.312 1 92 92 ARG B C 1
ATOM 1828 O O . ARG B 1 92 ? 3.883 -8.562 -12.711 1 92 92 ARG B O 1
ATOM 1835 N N . LYS B 1 93 ? 6.152 -8.992 -12.359 1 90.12 93 LYS B N 1
ATOM 1836 C CA . LYS B 1 93 ? 6.023 -10.352 -12.891 1 90.12 93 LYS B CA 1
ATOM 1837 C C . LYS B 1 93 ? 6.559 -11.375 -11.898 1 90.12 93 LYS B C 1
ATOM 1839 O O . LYS B 1 93 ? 7.562 -11.133 -11.227 1 90.12 93 LYS B O 1
ATOM 1844 N N . PHE B 1 94 ? 5.844 -12.484 -11.812 1 88 94 PHE B N 1
ATOM 1845 C CA . PHE B 1 94 ? 6.336 -13.586 -10.992 1 88 94 PHE B CA 1
ATOM 1846 C C . PHE B 1 94 ? 5.836 -14.922 -11.523 1 88 94 PHE B C 1
ATOM 1848 O O . PHE B 1 94 ? 4.777 -14.992 -12.156 1 88 94 PHE B O 1
ATOM 1855 N N . ARG B 1 95 ? 6.547 -15.898 -11.258 1 88.31 95 ARG B N 1
ATOM 1856 C CA . ARG B 1 95 ? 6.242 -17.219 -11.789 1 88.31 95 ARG B CA 1
ATOM 1857 C C . ARG B 1 95 ? 5.402 -18.031 -10.805 1 88.31 95 ARG B C 1
ATOM 1859 O O . ARG B 1 95 ? 5.668 -18.016 -9.594 1 88.31 95 ARG B O 1
ATOM 1866 N N . LEU B 1 96 ? 4.383 -18.656 -11.367 1 84.81 96 LEU B N 1
ATOM 1867 C CA . LEU B 1 96 ? 3.561 -19.547 -10.555 1 84.81 96 LEU B CA 1
ATOM 1868 C C . LEU B 1 96 ? 4.242 -20.906 -10.367 1 84.81 96 LEU B C 1
ATOM 1870 O O . LEU B 1 96 ? 4.988 -21.344 -11.234 1 84.81 96 LEU B O 1
ATOM 1874 N N . PRO B 1 97 ? 3.93 -21.484 -9.32 1 81.19 97 PRO B N 1
ATOM 1875 C CA . PRO B 1 97 ? 4.504 -22.812 -9.133 1 81.19 97 PRO B CA 1
ATOM 1876 C C . PRO B 1 97 ? 3.918 -23.844 -10.094 1 81.19 97 PRO B C 1
ATOM 1878 O O . PRO B 1 97 ? 2.92 -23.578 -10.766 1 81.19 97 PRO B O 1
ATOM 1881 N N . GLN B 1 98 ? 4.602 -24.969 -10.43 1 72.25 98 GLN B N 1
ATOM 1882 C CA . GLN B 1 98 ? 4.289 -25.953 -11.461 1 72.25 98 GLN B CA 1
ATOM 1883 C C . GLN B 1 98 ? 2.926 -26.594 -11.211 1 72.25 98 GLN B C 1
ATOM 1885 O O . GLN B 1 98 ? 2.199 -26.906 -12.156 1 72.25 98 GLN B O 1
ATOM 1890 N N . ASN B 1 99 ? 2.434 -26.75 -10.008 1 68.75 99 ASN B N 1
ATOM 1891 C CA . ASN B 1 99 ? 1.232 -27.516 -9.711 1 68.75 99 ASN B CA 1
ATOM 1892 C C . ASN B 1 99 ? -0.002 -26.625 -9.609 1 68.75 99 ASN B C 1
ATOM 1894 O O . ASN B 1 99 ? -0.82 -26.781 -8.703 1 68.75 99 ASN B O 1
ATOM 1898 N N . MET B 1 100 ? 0.032 -25.719 -10.609 1 72.25 100 MET B N 1
ATOM 1899 C CA . MET B 1 100 ? -1.11 -24.828 -10.469 1 72.25 100 MET B CA 1
ATOM 1900 C C . MET B 1 100 ? -1.962 -24.828 -11.734 1 72.25 100 MET B C 1
ATOM 1902 O O . MET B 1 100 ? -1.455 -25.078 -12.828 1 72.25 100 MET B O 1
ATOM 1906 N N . LYS B 1 101 ? -3.26 -24.938 -11.523 1 70.12 101 LYS B N 1
ATOM 1907 C CA . LYS B 1 101 ? -4.176 -24.672 -12.633 1 70.12 101 LYS B CA 1
ATOM 1908 C C . LYS B 1 101 ? -4.312 -23.172 -12.891 1 70.12 101 LYS B C 1
ATOM 1910 O O . LYS B 1 101 ? -5.191 -22.516 -12.328 1 70.12 101 LYS B O 1
ATOM 1915 N N . ALA B 1 102 ? -3.494 -22.672 -13.703 1 65.12 102 ALA B N 1
ATOM 1916 C CA . ALA B 1 102 ? -3.449 -21.234 -13.961 1 65.12 102 ALA B CA 1
ATOM 1917 C C . ALA B 1 102 ? -4.773 -20.734 -14.531 1 65.12 102 ALA B C 1
ATOM 1919 O O . ALA B 1 102 ? -5.125 -19.562 -14.375 1 65.12 102 ALA B O 1
ATOM 1920 N N . ASP B 1 103 ? -5.422 -21.734 -15.055 1 72.38 103 ASP B N 1
ATOM 1921 C CA . ASP B 1 103 ? -6.688 -21.359 -15.68 1 72.38 103 ASP B CA 1
ATOM 1922 C C . ASP B 1 103 ? -7.746 -21.031 -14.633 1 72.38 103 ASP B C 1
ATOM 1924 O O . ASP B 1 103 ? -8.773 -20.422 -14.945 1 72.38 103 ASP B O 1
ATOM 1928 N N . GLN B 1 104 ? -7.461 -21.359 -13.461 1 80 104 GLN B N 1
ATOM 1929 C CA . GLN B 1 104 ? -8.438 -21.094 -12.406 1 80 104 GLN B CA 1
ATOM 1930 C C . GLN B 1 104 ? -7.977 -19.984 -11.484 1 80 104 GLN B C 1
ATOM 1932 O O . GLN B 1 104 ? -8.344 -19.938 -10.305 1 80 104 GLN B O 1
ATOM 1937 N N . LEU B 1 105 ? -7.316 -19.094 -12.039 1 84.38 105 LEU B N 1
ATOM 1938 C CA . LEU B 1 105 ? -6.824 -17.969 -11.258 1 84.38 105 LEU B CA 1
ATOM 1939 C C . LEU B 1 105 ? -7.961 -17.016 -10.891 1 84.38 105 LEU B C 1
ATOM 1941 O O . LEU B 1 105 ? -8.734 -16.609 -11.758 1 84.38 105 LEU B O 1
ATOM 1945 N N . GLU B 1 106 ? -8.164 -16.891 -9.633 1 89.88 106 GLU B N 1
ATOM 1946 C CA . GLU B 1 106 ? -9.148 -15.938 -9.125 1 89.88 106 GLU B CA 1
ATOM 1947 C C . GLU B 1 106 ? -8.477 -14.695 -8.547 1 89.88 106 GLU B C 1
ATOM 1949 O O . GLU B 1 106 ? -7.453 -14.797 -7.863 1 89.88 106 GLU B O 1
ATOM 1954 N N . ALA B 1 107 ? -9.047 -13.57 -8.914 1 92.88 107 ALA B N 1
ATOM 1955 C CA . ALA B 1 107 ? -8.469 -12.305 -8.453 1 92.88 107 ALA B CA 1
ATOM 1956 C C . ALA B 1 107 ? -9.523 -11.445 -7.758 1 92.88 107 ALA B C 1
ATOM 1958 O O . ALA B 1 107 ? -10.664 -11.367 -8.211 1 92.88 107 ALA B O 1
ATOM 1959 N N . SER B 1 108 ? -9.141 -10.891 -6.703 1 94.31 108 SER B N 1
ATOM 1960 C CA . SER B 1 108 ? -10 -9.953 -5.992 1 94.31 108 SER B CA 1
ATOM 1961 C C . SER B 1 108 ? -9.195 -8.797 -5.41 1 94.31 108 SER B C 1
ATOM 1963 O O . SER B 1 108 ? -7.973 -8.898 -5.27 1 94.31 108 SER B O 1
ATOM 1965 N N . MET B 1 109 ? -9.898 -7.691 -5.176 1 93.31 109 MET B N 1
ATOM 1966 C CA . MET B 1 109 ? -9.289 -6.512 -4.574 1 93.31 109 MET B CA 1
ATOM 1967 C C . MET B 1 109 ? -9.953 -6.18 -3.24 1 93.31 109 MET B C 1
ATOM 1969 O O . MET B 1 109 ? -11.18 -6.125 -3.15 1 93.31 109 MET B O 1
ATOM 1973 N N . GLU B 1 110 ? -9.055 -6.066 -2.232 1 92.25 110 GLU B N 1
ATOM 1974 C CA . GLU B 1 110 ? -9.57 -5.695 -0.919 1 92.25 110 GLU B CA 1
ATOM 1975 C C . GLU B 1 110 ? -8.68 -4.66 -0.246 1 92.25 110 GLU B C 1
ATOM 1977 O O . GLU B 1 110 ? -7.508 -4.93 0.042 1 92.25 110 GLU B O 1
ATOM 1982 N N . ASN B 1 111 ? -9.219 -3.469 0.026 1 93.69 111 ASN B N 1
ATOM 1983 C CA . ASN B 1 111 ? -8.508 -2.424 0.756 1 93.69 111 ASN B CA 1
ATOM 1984 C C . ASN B 1 111 ? -7.129 -2.166 0.163 1 93.69 111 ASN B C 1
ATOM 1986 O O . ASN B 1 111 ? -6.137 -2.09 0.894 1 93.69 111 ASN B O 1
ATOM 1990 N N . GLY B 1 112 ? -7.086 -2.156 -1.125 1 94.75 112 GLY B N 1
ATOM 1991 C CA . GLY B 1 112 ? -5.855 -1.807 -1.818 1 94.75 112 GLY B CA 1
ATOM 1992 C C . GLY B 1 112 ? -4.891 -2.971 -1.946 1 94.75 112 GLY B C 1
ATOM 1993 O O . GLY B 1 112 ? -3.697 -2.771 -2.186 1 94.75 112 GLY B O 1
ATOM 1994 N N . VAL B 1 113 ? -5.406 -4.152 -1.675 1 95.69 113 VAL B N 1
ATOM 1995 C CA . VAL B 1 113 ? -4.594 -5.352 -1.839 1 95.69 113 VAL B CA 1
ATOM 1996 C C . VAL B 1 113 ? -5.211 -6.25 -2.906 1 95.69 113 VAL B C 1
ATOM 1998 O O . VAL B 1 113 ? -6.398 -6.582 -2.84 1 95.69 113 VAL B O 1
ATOM 2001 N N . LEU B 1 114 ? -4.371 -6.562 -3.834 1 95.75 114 LEU B N 1
ATOM 2002 C CA . LEU B 1 114 ? -4.789 -7.539 -4.836 1 95.75 114 LEU B CA 1
ATOM 2003 C C . LEU B 1 114 ? -4.555 -8.961 -4.336 1 95.75 114 LEU B C 1
ATOM 2005 O O . LEU B 1 114 ? -3.455 -9.297 -3.896 1 95.75 114 LEU B O 1
ATOM 2009 N N . ILE B 1 115 ? -5.574 -9.766 -4.363 1 94.5 115 ILE B N 1
ATOM 2010 C CA . ILE B 1 115 ? -5.477 -11.156 -3.924 1 94.5 115 ILE B CA 1
ATOM 2011 C C . ILE B 1 115 ? -5.68 -12.086 -5.113 1 94.5 115 ILE B C 1
ATOM 2013 O O . ILE B 1 115 ? -6.734 -12.07 -5.75 1 94.5 115 ILE B O 1
ATOM 2017 N N . LEU B 1 116 ? -4.652 -12.82 -5.355 1 92.69 116 LEU B N 1
ATOM 2018 C CA . LEU B 1 116 ? -4.734 -13.828 -6.402 1 92.69 116 LEU B CA 1
ATOM 2019 C C . LEU B 1 116 ? -4.738 -15.234 -5.809 1 92.69 116 LEU B C 1
ATOM 2021 O O . LEU B 1 116 ? -3.873 -15.57 -4.996 1 92.69 116 LEU B O 1
ATOM 2025 N N . THR B 1 117 ? -5.695 -15.969 -6.148 1 91.62 117 THR B N 1
ATOM 2026 C CA . THR B 1 117 ? -5.801 -17.344 -5.66 1 91.62 117 THR B CA 1
ATOM 2027 C C . THR B 1 117 ? -5.77 -18.328 -6.816 1 91.62 117 THR B C 1
ATOM 2029 O O . THR B 1 117 ? -6.555 -18.219 -7.762 1 91.62 117 THR B O 1
ATOM 2032 N N . VAL B 1 118 ? -4.871 -19.234 -6.668 1 89.25 118 VAL B N 1
ATOM 2033 C CA . VAL B 1 118 ? -4.754 -20.281 -7.676 1 89.25 118 VAL B CA 1
ATOM 2034 C C . VAL B 1 118 ? -4.941 -21.656 -7.023 1 89.25 118 VAL B C 1
ATOM 2036 O O . VAL B 1 118 ? -4.09 -22.094 -6.25 1 89.25 118 VAL B O 1
ATOM 2039 N N . PRO B 1 119 ? -6.004 -22.297 -7.344 1 88.25 119 PRO B N 1
ATOM 2040 C CA . PRO B 1 119 ? -6.211 -23.641 -6.773 1 88.25 119 PRO B CA 1
ATOM 2041 C C . PRO B 1 119 ? -5.16 -24.641 -7.23 1 88.25 119 PRO B C 1
ATOM 2043 O O . PRO B 1 119 ? -4.637 -24.531 -8.344 1 88.25 119 PRO B O 1
ATOM 2046 N N . LYS B 1 120 ? -4.824 -25.5 -6.312 1 82.88 120 LYS B N 1
ATOM 2047 C CA . LYS B 1 120 ? -3.848 -26.531 -6.648 1 82.88 120 LYS B CA 1
ATOM 2048 C C . LYS B 1 120 ? -4.488 -27.656 -7.473 1 82.88 120 LYS B C 1
ATOM 2050 O O . LYS B 1 120 ? -5.688 -27.906 -7.355 1 82.88 120 LYS B O 1
ATOM 2055 N N . GLN B 1 121 ? -3.764 -28.047 -8.438 1 75.12 121 GLN B N 1
ATOM 2056 C CA . GLN B 1 121 ? -4.258 -29.156 -9.234 1 75.12 121 GLN B CA 1
ATOM 2057 C C . GLN B 1 121 ? -4.27 -30.453 -8.422 1 75.12 121 GLN B C 1
ATOM 2059 O O . GLN B 1 121 ? -3.33 -30.719 -7.668 1 75.12 121 GLN B O 1
ATOM 2064 N N . GLU B 1 122 ? -5.434 -30.922 -8.055 1 58.28 122 GLU B N 1
ATOM 2065 C CA . GLU B 1 122 ? -5.504 -32.25 -7.473 1 58.28 122 GLU B CA 1
ATOM 2066 C C . GLU B 1 122 ? -4.555 -33.219 -8.18 1 58.28 122 GLU B C 1
ATOM 2068 O O . GLU B 1 122 ? -4.488 -33.219 -9.414 1 58.28 122 GLU B O 1
ATOM 2073 N N . LEU B 1 123 ? -3.465 -33.375 -7.656 1 51.47 123 LEU B N 1
ATOM 2074 C CA . LEU B 1 123 ? -2.709 -34.5 -8.219 1 51.47 123 LEU B CA 1
ATOM 2075 C C . LEU B 1 123 ? -3.641 -35.625 -8.664 1 51.47 123 LEU B C 1
ATOM 2077 O O . LEU B 1 123 ? -4.512 -36.062 -7.902 1 51.47 123 LEU B O 1
ATOM 2081 N N . LYS B 1 124 ? -4.09 -35.625 -9.852 1 46.31 124 LYS B N 1
ATOM 2082 C CA . LYS B 1 124 ? -4.605 -36.906 -10.297 1 46.31 124 LYS B CA 1
ATOM 2083 C C . LYS B 1 124 ? -3.869 -38.062 -9.617 1 46.31 124 LYS B C 1
ATOM 2085 O O . LYS B 1 124 ? -2.637 -38.094 -9.633 1 46.31 124 LYS B O 1
ATOM 2090 N N . LYS B 1 125 ? -4.32 -38.469 -8.461 1 44.06 125 LYS B N 1
ATOM 2091 C CA . LYS B 1 125 ? -3.812 -39.781 -8.055 1 44.06 125 LYS B CA 1
ATOM 2092 C C . LYS B 1 125 ? -3.389 -40.594 -9.273 1 44.06 125 LYS B C 1
ATOM 2094 O O . LYS B 1 125 ? -4.113 -40.656 -10.266 1 44.06 125 LYS B O 1
ATOM 2099 N N . PRO B 1 126 ? -2.117 -40.656 -9.445 1 42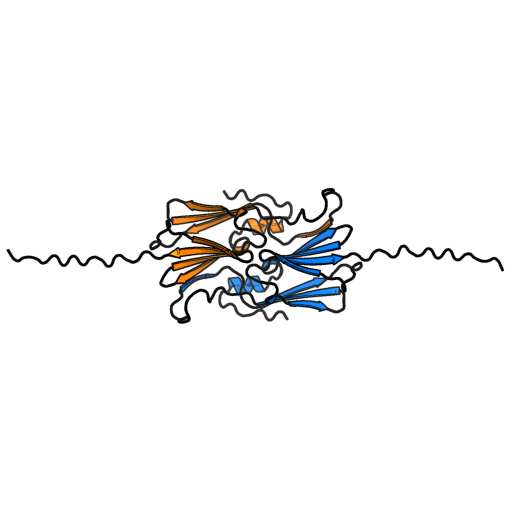.56 126 PRO B N 1
ATOM 2100 C CA . PRO B 1 126 ? -1.786 -41.656 -10.461 1 42.56 126 PRO B CA 1
ATOM 2101 C C . PRO B 1 126 ? -2.775 -42.812 -10.477 1 42.56 126 PRO B C 1
ATOM 2103 O O . PRO B 1 126 ? -3.197 -43.312 -9.422 1 42.56 126 PRO B O 1
ATOM 2106 N N . PHE B 1 127 ? -3.727 -42.688 -11.344 1 39.72 127 PHE B N 1
ATOM 2107 C CA . PHE B 1 127 ? -4.461 -43.906 -11.609 1 39.72 127 PHE B CA 1
ATOM 2108 C C . PHE B 1 127 ? -3.531 -45.125 -11.57 1 39.72 127 PHE B C 1
ATOM 2110 O O . PHE B 1 127 ? -2.643 -45.25 -12.422 1 39.72 127 PHE B O 1
ATOM 2117 N N . SER B 1 128 ? -3.051 -45.469 -10.391 1 39.41 128 SER B N 1
ATOM 2118 C CA . SER B 1 128 ? -2.447 -46.781 -10.352 1 39.41 128 SER B CA 1
ATOM 2119 C C . SER B 1 128 ? -3.199 -47.781 -11.25 1 39.41 128 SER B C 1
ATOM 2121 O O . SER B 1 128 ? -4.34 -48.125 -10.961 1 39.41 128 SER B O 1
ATOM 2123 N N . LYS B 1 129 ? -3.156 -47.5 -12.508 1 40.41 129 LYS B N 1
ATOM 2124 C CA . LYS B 1 129 ? -3.57 -48.594 -13.391 1 40.41 129 LYS B CA 1
ATOM 2125 C C . LYS B 1 129 ? -2.906 -49.906 -12.992 1 40.41 129 LYS B C 1
ATOM 2127 O O . LYS B 1 129 ? -1.687 -50.031 -13.102 1 40.41 129 LYS B O 1
ATOM 2132 N N . VAL B 1 130 ? -3.34 -50.438 -11.875 1 40.06 130 VAL B N 1
ATOM 2133 C CA . VAL B 1 130 ? -2.998 -51.844 -11.602 1 40.06 130 VAL B CA 1
ATOM 2134 C C . VAL B 1 130 ? -3.244 -52.688 -12.844 1 40.06 130 VAL B C 1
ATOM 2136 O O . VAL B 1 130 ? -4.379 -52.781 -13.32 1 40.06 130 VAL B O 1
ATOM 2139 N N . ILE B 1 131 ? -2.291 -52.562 -13.727 1 41.69 131 ILE B N 1
ATOM 2140 C CA . ILE B 1 131 ? -2.287 -53.5 -14.836 1 41.69 131 ILE B CA 1
ATOM 2141 C C . ILE B 1 131 ? -2.434 -54.938 -14.297 1 41.69 131 ILE B C 1
ATOM 2143 O O . ILE B 1 131 ? -1.579 -55.406 -13.547 1 41.69 131 ILE B O 1
ATOM 2147 N N . GLU B 1 132 ? -3.648 -55.219 -13.953 1 40.53 132 GLU B N 1
ATOM 2148 C CA . GLU B 1 132 ? -3.898 -56.656 -13.688 1 40.53 132 GLU B CA 1
ATOM 2149 C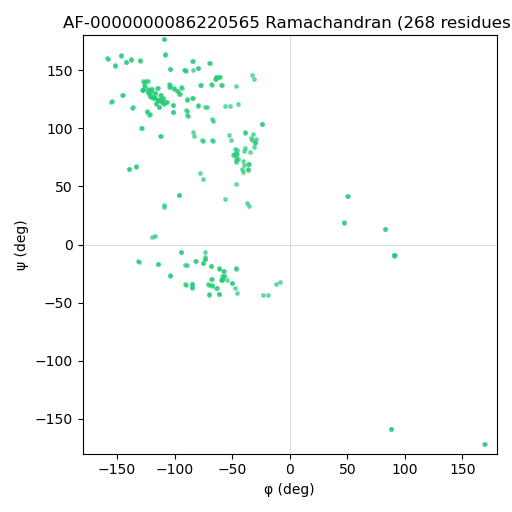 C . GLU B 1 132 ? -3.301 -57.531 -14.773 1 40.53 132 GLU B C 1
ATOM 2151 O O . GLU B 1 132 ? -3.617 -57.375 -15.953 1 40.53 132 GLU B O 1
ATOM 2156 N N . ILE B 1 133 ? -1.986 -57.719 -14.578 1 42.34 133 ILE B N 1
ATOM 2157 C CA . ILE B 1 133 ? -1.329 -58.719 -15.422 1 42.34 133 ILE B CA 1
ATOM 2158 C C . ILE B 1 133 ? -2.158 -60 -15.461 1 42.34 133 ILE B C 1
ATOM 2160 O O . ILE B 1 133 ? -2.412 -60.594 -14.422 1 42.34 133 ILE B O 1
ATOM 2164 N N . GLU B 1 134 ? -3.244 -59.938 -16.219 1 39.34 134 GLU B N 1
ATOM 2165 C CA . GLU B 1 134 ? -3.891 -61.219 -16.516 1 39.34 134 GLU B CA 1
ATOM 2166 C C . GLU B 1 134 ? -2.889 -62.219 -17.047 1 39.34 134 GLU B C 1
ATOM 2168 O O . GLU B 1 134 ? -2.088 -61.906 -17.938 1 39.34 134 GLU B O 1
ATOM 2173 N N . GLU B 1 135 ? -2.256 -63 -16.109 1 43.03 135 GLU B N 1
ATOM 2174 C CA . GLU B 1 135 ? -1.521 -64.188 -16.453 1 43.03 135 GLU B CA 1
ATOM 2175 C C . GLU B 1 135 ? -2.219 -65 -17.578 1 43.03 135 GLU B C 1
ATOM 2177 O O . GLU B 1 135 ? -3.402 -65.312 -17.469 1 43.03 135 GLU B O 1
ATOM 2182 N N . LYS B 1 136 ? -1.804 -64.375 -18.859 1 35.72 136 LYS B N 1
ATOM 2183 C CA . LYS B 1 136 ? -2.021 -65.5 -19.797 1 35.72 136 LYS B CA 1
ATOM 2184 C C . LYS B 1 136 ? -0.953 -66.562 -19.625 1 35.72 136 LYS B C 1
ATOM 2186 O O . LYS B 1 136 ? 0.229 -66.25 -19.469 1 35.72 136 LYS B O 1
#

Secondary structure (DSSP, 8-state):
-------SSHHHHHHHH-HHHHS-EEEEE-SSEEEEEEE-TT--GGGEEEEEETTTEEEEEEE---TTTTS-S-GGG-EEEEE-S--SEEEEEEEPPTTB-GGG-EEEEETTEEEEEEEB----------------/-------SSHHHHHHHH-HHHHS-EEEEE-SSEEEEEEE-TT--GGGEEEEEETTTEEEEEEE---TTTTS-S-GGG-EEEEE-S--SEEEEEEEPPTTB-GGG-EEEEETTEEEEEEEB----------------